Protein AF-A0A7W3T5E8-F1 (afdb_monomer_lite)

Foldseek 3Di:
DLLLLLLVLVLLLVLQVQLVPPPDLLVSLVVLQLLVQLLVLLVLLLVLLVVLLVLLVQLLPDDFPPPSNAQAVVNLVSLLVSLVSVVVNLVSCVVCLVVSCVRPVVSSVSNVLSCVLVVLLSVLSSVCSNQSWDFQPPASVVVVCVSVVDPDPVPDDSVVVSVVSSVNRVVLIQRSHGRDGPVSSVSSVCSCVVRVSVVSSVVSVVSSVSSVVSSVVSDDPVSNCVVNVVVVVVVD

Radius of gyration: 19.29 Å; chains: 1; bounding box: 48×32×55 Å

Organism: NCBI:txid1485586

Structure (mmCIF, N/CA/C/O backbone):
data_AF-A0A7W3T5E8-F1
#
_entry.id   AF-A0A7W3T5E8-F1
#
loop_
_atom_site.group_PDB
_atom_site.id
_atom_site.type_symbol
_atom_site.label_atom_id
_atom_site.label_alt_id
_atom_site.label_comp_id
_atom_site.label_asym_id
_atom_site.label_entity_id
_atom_site.label_seq_id
_atom_site.pdbx_PDB_ins_code
_atom_site.Cartn_x
_atom_site.Cartn_y
_atom_site.Cartn_z
_atom_site.occupancy
_atom_site.B_iso_or_equiv
_atom_site.auth_seq_id
_atom_site.auth_comp_id
_atom_site.auth_asym_id
_atom_site.auth_atom_id
_atom_site.pdbx_PDB_model_num
ATOM 1 N N . MET A 1 1 ? 7.749 -2.115 1.198 1.00 63.31 1 MET A N 1
ATOM 2 C CA . MET A 1 1 ? 6.280 -1.904 1.156 1.00 63.31 1 MET A CA 1
ATOM 3 C C . MET A 1 1 ? 5.478 -3.137 1.581 1.00 63.31 1 MET A C 1
ATOM 5 O O . MET A 1 1 ? 4.814 -3.075 2.603 1.00 63.31 1 MET A O 1
ATOM 9 N N . ILE A 1 2 ? 5.537 -4.254 0.846 1.00 63.28 2 ILE A N 1
ATOM 10 C CA . ILE A 1 2 ? 4.654 -5.415 1.087 1.00 63.28 2 ILE A CA 1
ATOM 11 C C . ILE A 1 2 ? 4.857 -6.050 2.477 1.00 63.28 2 ILE A C 1
ATOM 13 O O . ILE A 1 2 ? 3.889 -6.341 3.172 1.00 63.28 2 ILE A O 1
ATOM 17 N N . GLU A 1 3 ? 6.101 -6.1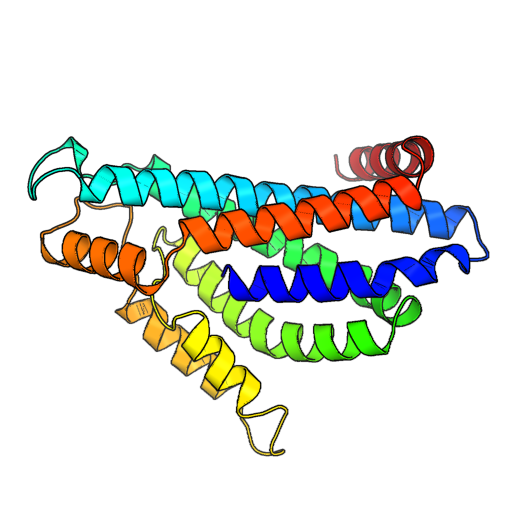84 2.936 1.00 61.94 3 GLU A N 1
ATOM 18 C CA . GLU A 1 3 ? 6.383 -6.733 4.274 1.00 61.94 3 GLU A CA 1
ATOM 19 C C . GLU A 1 3 ? 5.854 -5.853 5.416 1.00 61.94 3 GLU A C 1
ATOM 21 O O . GLU A 1 3 ? 5.438 -6.357 6.458 1.00 61.94 3 GLU A O 1
ATOM 26 N N . LEU A 1 4 ? 5.817 -4.530 5.221 1.00 63.12 4 LEU A N 1
ATOM 27 C CA . LEU A 1 4 ? 5.229 -3.619 6.202 1.00 63.12 4 LEU A CA 1
ATOM 28 C C . LEU A 1 4 ? 3.736 -3.909 6.366 1.00 63.12 4 LEU A C 1
ATOM 30 O O . LEU A 1 4 ? 3.264 -4.082 7.488 1.00 63.12 4 LEU A O 1
ATOM 34 N N . LEU A 1 5 ? 3.033 -4.027 5.240 1.00 65.25 5 LEU A N 1
ATOM 35 C CA . LEU A 1 5 ? 1.610 -4.342 5.210 1.00 65.25 5 LEU A CA 1
ATOM 36 C C . LEU A 1 5 ? 1.332 -5.701 5.842 1.00 65.25 5 LEU A C 1
ATOM 38 O O . LEU A 1 5 ? 0.435 -5.807 6.667 1.00 65.25 5 LEU A O 1
ATOM 42 N N . ARG A 1 6 ? 2.135 -6.723 5.528 1.00 66.75 6 ARG A N 1
ATOM 43 C CA . ARG A 1 6 ? 1.984 -8.069 6.097 1.00 66.75 6 ARG A CA 1
ATOM 44 C C . ARG A 1 6 ? 2.022 -8.068 7.625 1.00 66.75 6 ARG A C 1
ATOM 46 O O . ARG A 1 6 ? 1.215 -8.741 8.254 1.00 66.75 6 ARG A O 1
ATOM 53 N N . VAL A 1 7 ? 2.935 -7.302 8.215 1.00 65.56 7 VAL A N 1
ATOM 54 C CA . VAL A 1 7 ? 3.039 -7.183 9.674 1.00 65.56 7 VAL A CA 1
ATOM 55 C C . VAL A 1 7 ? 1.837 -6.455 10.271 1.00 65.56 7 VAL A C 1
ATOM 57 O O . VAL A 1 7 ? 1.305 -6.906 11.282 1.00 65.56 7 VAL A O 1
ATOM 60 N N . VAL A 1 8 ? 1.385 -5.368 9.637 1.00 65.69 8 VAL A N 1
ATOM 61 C CA . VAL A 1 8 ? 0.158 -4.667 10.052 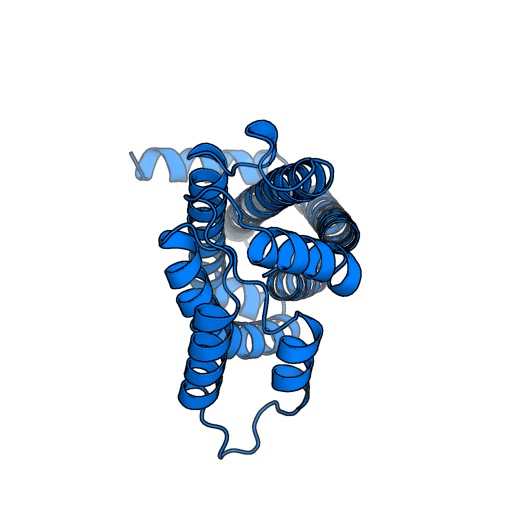1.00 65.69 8 VAL A CA 1
ATOM 62 C C . VAL A 1 8 ? -1.034 -5.625 10.010 1.00 65.69 8 VAL A C 1
ATOM 64 O O . VAL A 1 8 ? -1.778 -5.718 10.979 1.00 65.69 8 VAL A O 1
ATOM 67 N N . PHE A 1 9 ? -1.182 -6.395 8.931 1.00 67.19 9 PHE A N 1
ATOM 68 C CA . PHE A 1 9 ? -2.266 -7.363 8.797 1.00 67.19 9 PHE A CA 1
ATOM 69 C C . PHE A 1 9 ? -2.231 -8.461 9.866 1.00 67.19 9 PHE A C 1
ATOM 71 O O . PHE A 1 9 ? -3.271 -8.778 10.436 1.00 67.19 9 PHE A O 1
ATOM 78 N N . ALA A 1 10 ? -1.054 -9.020 10.157 1.00 67.56 10 ALA A N 1
ATOM 79 C CA . ALA A 1 10 ? -0.908 -10.050 11.182 1.00 67.56 10 ALA A CA 1
ATOM 80 C C . ALA A 1 10 ? -1.301 -9.527 12.574 1.00 67.56 10 ALA A C 1
ATOM 82 O O . ALA A 1 10 ? -2.068 -10.174 13.282 1.00 67.56 10 ALA A O 1
ATOM 83 N N . ALA A 1 11 ? -0.852 -8.319 12.933 1.00 67.50 11 ALA A N 1
ATOM 84 C CA . ALA A 1 11 ? -1.200 -7.701 14.212 1.00 67.50 11 ALA A CA 1
ATOM 85 C C . ALA A 1 11 ? -2.709 -7.424 14.338 1.00 67.50 11 ALA A C 1
ATOM 87 O O . ALA A 1 11 ? -3.286 -7.631 15.405 1.00 67.50 11 ALA A O 1
ATOM 88 N N . LEU A 1 12 ? -3.358 -6.987 13.251 1.00 66.38 12 LEU A N 1
ATOM 89 C CA . LEU A 1 12 ? -4.806 -6.766 13.227 1.00 66.38 12 LEU A CA 1
ATOM 90 C C . LEU A 1 12 ? -5.583 -8.072 13.400 1.00 66.38 12 LEU A C 1
ATOM 92 O O . LEU A 1 12 ? -6.514 -8.112 14.198 1.00 66.38 12 LEU A O 1
ATOM 96 N N . ALA A 1 13 ? -5.191 -9.136 12.694 1.00 67.31 13 ALA A N 1
ATOM 97 C CA . ALA A 1 13 ? -5.845 -10.438 12.796 1.00 67.31 13 ALA A CA 1
ATOM 98 C C . ALA A 1 13 ? -5.773 -11.008 14.226 1.00 67.31 13 ALA A C 1
ATOM 100 O O . ALA A 1 13 ? -6.773 -11.502 14.742 1.00 67.31 13 ALA A O 1
ATOM 101 N N . GLU A 1 14 ? -4.625 -10.870 14.896 1.00 69.50 14 GLU A N 1
ATOM 102 C CA . GLU A 1 14 ? -4.439 -11.312 16.286 1.00 69.50 14 GLU A CA 1
ATOM 103 C C . GLU A 1 14 ? -5.252 -10.490 17.304 1.00 69.50 14 GLU A C 1
ATOM 105 O O . GLU A 1 14 ? -5.644 -11.010 18.346 1.00 69.50 14 GLU A O 1
ATOM 110 N N . ALA A 1 15 ? -5.539 -9.213 17.027 1.00 66.50 15 ALA A N 1
ATOM 111 C CA . ALA A 1 15 ? -6.221 -8.325 17.974 1.00 66.50 15 ALA A CA 1
ATOM 112 C C . ALA A 1 15 ? -7.744 -8.545 18.072 1.00 66.50 15 ALA A C 1
ATOM 114 O O . ALA A 1 15 ? -8.367 -8.178 19.072 1.00 66.50 15 ALA A O 1
ATOM 115 N N . LEU A 1 16 ? -8.357 -9.127 17.042 1.00 65.94 16 LEU A N 1
ATOM 116 C CA . LEU A 1 16 ? -9.812 -9.169 16.874 1.00 65.94 16 LEU A CA 1
ATOM 117 C C . LEU A 1 16 ? -10.593 -10.172 17.749 1.00 65.94 16 LEU A C 1
ATOM 119 O O . LEU A 1 16 ? -11.709 -9.825 18.139 1.00 65.94 16 LEU A O 1
ATOM 123 N N . PRO A 1 17 ? -10.072 -11.352 18.142 1.00 65.50 17 PRO A N 1
ATOM 124 C CA . PRO A 1 17 ? -10.818 -12.292 18.991 1.00 65.50 17 PRO A CA 1
ATOM 125 C C . PRO A 1 17 ? -11.244 -11.711 20.355 1.00 65.50 17 PRO A C 1
ATOM 127 O O . PRO A 1 17 ? -12.139 -12.237 21.011 1.00 65.50 17 PRO A O 1
ATOM 130 N N . ASN A 1 18 ? -10.628 -10.607 20.793 1.00 65.38 18 ASN A N 1
ATOM 131 C CA . ASN A 1 18 ? -10.903 -9.957 22.079 1.00 65.38 18 ASN A CA 1
ATOM 132 C C . ASN A 1 18 ? -12.004 -8.876 22.022 1.00 65.38 18 ASN A C 1
ATOM 134 O O . ASN A 1 18 ? -12.409 -8.348 23.063 1.00 65.38 18 ASN A O 1
ATOM 138 N N . VAL A 1 19 ? -12.525 -8.562 20.832 1.00 63.44 19 VAL A N 1
ATOM 139 C CA . VAL A 1 19 ? -13.545 -7.523 20.592 1.00 63.44 19 VAL A CA 1
ATOM 140 C C . VAL A 1 19 ? -14.879 -7.732 21.340 1.00 63.44 19 VAL A C 1
ATOM 142 O O . VAL A 1 19 ? -15.431 -6.729 21.813 1.00 63.44 19 VAL A O 1
ATOM 145 N N . PRO A 1 20 ? -15.408 -8.962 21.544 1.00 59.22 20 PRO A N 1
ATOM 146 C CA . PRO A 1 20 ? -16.714 -9.172 22.187 1.00 59.22 20 PRO A CA 1
ATOM 147 C C . PRO A 1 20 ? -16.842 -8.618 23.618 1.00 59.22 20 PRO A C 1
ATOM 149 O O . PRO A 1 20 ? -17.946 -8.504 24.147 1.00 59.22 20 PRO A O 1
ATOM 152 N N . ARG A 1 21 ? -15.730 -8.242 24.267 1.00 62.28 21 ARG A N 1
ATOM 153 C CA . ARG A 1 21 ? -15.710 -7.697 25.636 1.00 62.28 21 ARG A CA 1
ATOM 154 C C . ARG A 1 21 ? -16.005 -6.193 25.728 1.00 62.28 21 ARG A C 1
ATOM 156 O O . ARG A 1 21 ? -16.091 -5.660 26.838 1.00 62.28 21 ARG A O 1
ATOM 163 N N . LEU A 1 22 ? -16.188 -5.488 24.609 1.00 65.25 22 LEU A N 1
ATOM 164 C CA . LEU A 1 22 ? -16.513 -4.057 24.606 1.00 65.25 22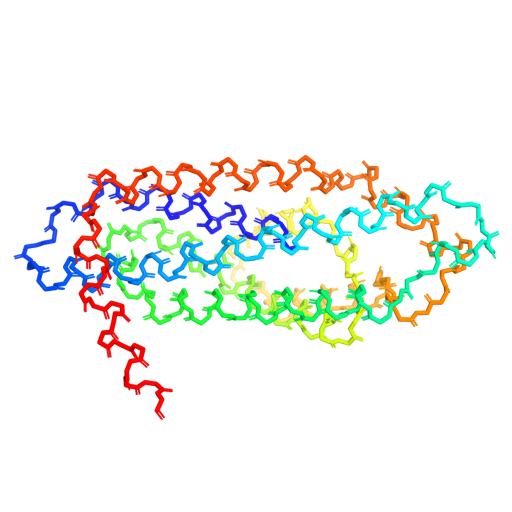 LEU A CA 1
ATOM 165 C C . LEU A 1 22 ? -17.959 -3.801 25.071 1.00 65.25 22 LEU A C 1
ATOM 167 O O . LEU A 1 22 ? -18.901 -3.777 24.287 1.00 65.25 22 LEU A O 1
ATOM 171 N N . ARG A 1 23 ? -18.127 -3.542 26.374 1.00 59.00 23 ARG A N 1
ATOM 172 C CA . ARG A 1 23 ? -19.412 -3.344 27.085 1.00 59.00 23 ARG A CA 1
ATOM 173 C C . ARG A 1 23 ? -20.288 -2.152 26.634 1.00 59.00 23 ARG A C 1
ATOM 175 O O . ARG A 1 23 ? -21.285 -1.869 27.290 1.00 59.00 23 ARG A O 1
ATOM 182 N N . ARG A 1 24 ? -19.950 -1.414 25.567 1.00 75.44 24 ARG A N 1
ATOM 183 C CA . ARG A 1 24 ? -20.770 -0.294 25.055 1.00 75.44 24 ARG A CA 1
ATOM 184 C C . ARG A 1 24 ? -21.014 -0.453 23.558 1.00 75.44 24 ARG A C 1
ATOM 186 O O . ARG A 1 24 ? -20.088 -0.292 22.772 1.00 75.44 24 ARG A O 1
ATOM 193 N N . GLU A 1 25 ? -22.269 -0.675 23.180 1.00 77.94 25 GLU A N 1
ATOM 194 C CA . GLU A 1 25 ? -22.721 -0.844 21.790 1.00 77.94 25 GLU A CA 1
ATOM 195 C C . GLU A 1 25 ? -22.277 0.305 20.869 1.00 77.94 25 GLU A C 1
ATOM 197 O O . GLU A 1 25 ? -21.825 0.061 19.757 1.00 77.94 25 GLU A O 1
ATOM 202 N N . LYS A 1 26 ? -22.289 1.554 21.360 1.00 78.88 26 LYS A N 1
ATOM 203 C CA . LYS A 1 26 ? -21.746 2.713 20.628 1.00 78.88 26 LYS A CA 1
ATOM 204 C C . LYS A 1 26 ? -20.254 2.562 20.295 1.00 78.88 26 LYS A C 1
ATOM 206 O O . LYS A 1 26 ? -19.870 2.737 19.151 1.00 78.88 26 LYS A O 1
ATOM 211 N N . ARG A 1 27 ? -19.419 2.177 21.268 1.00 80.50 27 ARG A N 1
ATOM 212 C CA . ARG A 1 27 ? -17.973 1.980 21.039 1.00 80.50 27 ARG A CA 1
ATOM 213 C C . ARG A 1 27 ? -17.694 0.804 20.111 1.00 80.50 27 ARG A C 1
ATOM 215 O O . ARG A 1 27 ? -16.719 0.829 19.373 1.00 80.50 27 ARG A O 1
ATOM 222 N N . ARG A 1 28 ? -18.532 -0.236 20.170 1.00 81.62 28 ARG A N 1
ATOM 223 C CA . ARG A 1 28 ? -18.438 -1.381 19.260 1.00 81.62 28 ARG A CA 1
ATOM 224 C C . ARG A 1 28 ? -18.725 -0.958 17.817 1.00 81.62 28 ARG A C 1
ATOM 226 O O . ARG A 1 28 ? -17.976 -1.370 16.942 1.00 81.62 28 ARG A O 1
ATOM 233 N N . ARG A 1 29 ? -19.748 -0.127 17.586 1.00 83.00 29 ARG A N 1
ATOM 234 C CA . ARG A 1 29 ? -20.065 0.436 16.261 1.00 83.00 29 ARG A CA 1
ATOM 235 C C . ARG A 1 29 ? -18.968 1.364 15.739 1.00 83.00 29 ARG A C 1
ATOM 237 O O . ARG A 1 29 ? -18.496 1.157 14.626 1.00 83.00 29 ARG A O 1
ATOM 244 N N . GLU A 1 30 ? -18.466 2.267 16.582 1.00 84.06 30 GLU A N 1
ATOM 245 C CA . GLU A 1 30 ? -17.354 3.157 16.219 1.00 84.06 30 GLU A CA 1
ATOM 246 C C . GLU A 1 30 ? -16.119 2.347 15.798 1.00 84.06 30 GLU A C 1
ATOM 248 O O . GLU A 1 30 ? -15.547 2.588 14.737 1.00 84.06 30 GLU A O 1
ATOM 253 N N . LEU A 1 31 ? -15.765 1.322 16.582 1.00 83.81 31 LEU A N 1
ATOM 254 C CA . LEU A 1 31 ? -14.674 0.409 16.255 1.00 83.81 31 LEU A CA 1
ATOM 255 C C . LEU A 1 31 ? -14.936 -0.371 14.958 1.00 83.81 31 LEU A C 1
ATOM 257 O O . LEU A 1 31 ? -14.019 -0.538 14.155 1.00 83.81 31 LEU A O 1
ATOM 261 N N . ALA A 1 32 ? -16.161 -0.859 14.746 1.00 85.38 32 ALA A N 1
ATOM 262 C CA . ALA A 1 32 ? -16.534 -1.563 13.522 1.00 85.38 32 ALA A CA 1
ATOM 263 C C . ALA A 1 32 ? -16.301 -0.675 12.291 1.00 85.38 32 ALA A C 1
ATOM 265 O O . ALA A 1 32 ? -15.691 -1.110 11.312 1.00 85.38 32 ALA A O 1
ATOM 266 N N . ALA A 1 33 ? -16.739 0.585 12.363 1.00 88.25 33 ALA A N 1
ATOM 267 C CA . ALA A 1 33 ? -16.541 1.575 11.314 1.00 88.25 33 ALA A CA 1
ATOM 268 C C . ALA A 1 33 ? -15.050 1.863 11.067 1.00 88.25 33 ALA A C 1
ATOM 270 O O . ALA A 1 33 ? -14.611 1.859 9.915 1.00 88.25 33 ALA A O 1
ATOM 271 N N . ASP A 1 34 ? -14.263 2.052 12.127 1.00 87.00 34 ASP A N 1
ATOM 272 C CA . ASP A 1 34 ? -12.820 2.324 12.052 1.00 87.00 34 ASP A CA 1
ATOM 273 C C . ASP A 1 34 ? -12.057 1.175 11.383 1.00 87.00 34 ASP A C 1
ATOM 275 O O . ASP A 1 34 ? -11.307 1.370 10.418 1.00 87.00 34 ASP A O 1
ATOM 279 N N . LEU A 1 35 ? -12.302 -0.053 11.846 1.00 85.31 35 LEU A N 1
ATOM 280 C CA . LEU A 1 35 ? -11.691 -1.255 11.288 1.00 85.31 35 LEU A CA 1
ATOM 281 C C . LEU A 1 35 ? -12.116 -1.488 9.838 1.00 85.31 35 LEU A C 1
ATOM 283 O O . LEU A 1 35 ? -11.294 -1.896 9.015 1.00 85.31 35 LEU A O 1
ATOM 287 N N . PHE A 1 36 ? -13.370 -1.189 9.497 1.00 89.38 36 PHE A N 1
ATOM 288 C CA . PHE A 1 36 ? -13.846 -1.276 8.123 1.00 89.38 36 PHE A CA 1
ATOM 289 C C . PHE A 1 36 ? -13.168 -0.244 7.211 1.00 89.38 36 PHE A C 1
ATOM 291 O O . PHE A 1 36 ? -12.756 -0.578 6.097 1.00 89.38 36 PHE A O 1
ATOM 298 N N . LEU A 1 37 ? -12.995 1.003 7.663 1.00 90.31 37 LEU A N 1
ATOM 299 C CA . LEU A 1 37 ? -12.259 2.025 6.911 1.00 90.31 37 LEU A CA 1
ATOM 300 C C . LEU A 1 37 ? -10.802 1.610 6.679 1.00 90.31 37 LEU A C 1
ATOM 302 O O . LEU A 1 37 ? -10.286 1.791 5.570 1.00 90.31 37 LEU A O 1
ATOM 306 N N . LEU A 1 38 ? -10.169 1.014 7.691 1.00 87.00 38 LEU A N 1
ATOM 307 C CA . LEU A 1 38 ? -8.821 0.466 7.593 1.00 87.00 38 LEU A CA 1
ATOM 308 C C . LEU A 1 38 ? -8.752 -0.703 6.602 1.00 87.00 38 LEU A C 1
ATOM 310 O O . LEU A 1 38 ? -7.904 -0.683 5.709 1.00 87.00 38 LEU A O 1
ATOM 314 N N . TYR A 1 39 ? -9.675 -1.668 6.689 1.00 89.12 39 TYR A N 1
ATOM 315 C CA . TYR A 1 39 ? -9.813 -2.771 5.728 1.00 89.12 39 TYR A CA 1
ATOM 316 C C . TYR A 1 39 ? -9.917 -2.250 4.294 1.00 89.12 39 TYR A C 1
ATOM 318 O O . TYR A 1 39 ? -9.178 -2.670 3.404 1.00 89.12 39 TYR A O 1
ATOM 326 N N . VAL A 1 40 ? -10.806 -1.283 4.076 1.00 92.25 40 VAL A N 1
ATOM 327 C CA . VAL A 1 40 ? -11.031 -0.684 2.768 1.00 92.25 40 VAL A CA 1
ATOM 328 C C . VAL A 1 40 ? -9.757 0.002 2.258 1.00 92.25 40 VAL A C 1
ATOM 330 O O . VAL A 1 40 ? -9.394 -0.191 1.099 1.00 92.25 40 VAL A O 1
ATOM 333 N N . ALA A 1 41 ? -9.059 0.781 3.088 1.00 89.62 41 ALA A N 1
ATOM 334 C CA . ALA A 1 41 ? -7.807 1.435 2.699 1.00 89.62 41 ALA A CA 1
ATOM 335 C C . ALA A 1 41 ? -6.715 0.410 2.338 1.00 89.62 41 ALA A C 1
ATOM 337 O O . ALA A 1 41 ? -6.105 0.513 1.273 1.00 89.62 41 ALA A O 1
ATOM 338 N N . LEU A 1 42 ? -6.539 -0.624 3.164 1.00 87.12 42 LEU A N 1
ATOM 339 C CA . LEU A 1 42 ? -5.604 -1.724 2.922 1.00 87.12 42 LEU A CA 1
ATOM 340 C C . LEU A 1 42 ? -5.927 -2.481 1.624 1.00 87.12 42 LEU A C 1
ATOM 342 O O . LEU A 1 42 ? -5.025 -2.755 0.833 1.00 87.12 42 LEU A O 1
ATOM 346 N N . ASN A 1 43 ? -7.208 -2.740 1.343 1.00 92.44 43 ASN A N 1
ATOM 347 C CA . ASN A 1 43 ? -7.639 -3.358 0.090 1.00 92.44 43 ASN A CA 1
ATOM 348 C C . ASN A 1 43 ? -7.246 -2.520 -1.136 1.00 92.44 43 ASN A C 1
ATOM 350 O O . ASN A 1 43 ? -6.749 -3.065 -2.119 1.00 92.44 43 ASN A O 1
ATOM 354 N N . ARG A 1 44 ? -7.399 -1.186 -1.080 1.00 93.62 44 ARG A N 1
ATOM 355 C CA . ARG A 1 44 ? -6.945 -0.308 -2.178 1.00 93.62 44 ARG A CA 1
ATOM 356 C C . ARG A 1 44 ? -5.431 -0.390 -2.387 1.00 93.62 44 ARG A C 1
ATOM 358 O O . ARG A 1 44 ? -4.995 -0.393 -3.534 1.00 93.62 44 ARG A O 1
ATOM 365 N N . VAL A 1 45 ? -4.638 -0.467 -1.315 1.00 89.88 45 VAL A N 1
ATOM 366 C CA . VAL A 1 45 ? -3.174 -0.619 -1.421 1.00 89.88 45 VAL A CA 1
ATOM 367 C C . VAL A 1 45 ? -2.806 -1.917 -2.146 1.00 89.88 45 VAL A C 1
ATOM 369 O O . VAL A 1 45 ? -1.922 -1.897 -3.004 1.00 89.88 45 VAL A O 1
ATOM 372 N N . VAL A 1 46 ? -3.492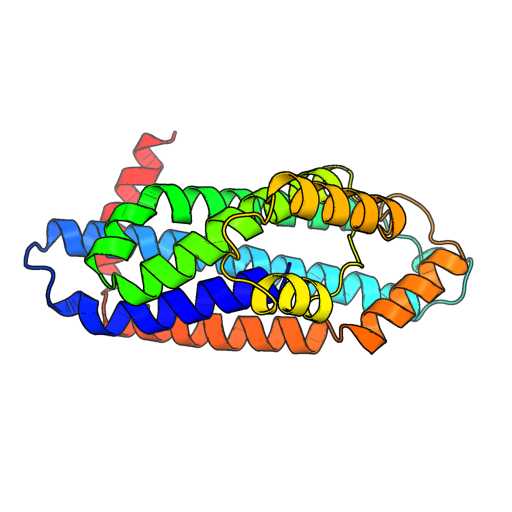 -3.021 -1.828 1.00 90.50 46 VAL A N 1
ATOM 373 C CA . VAL A 1 46 ? -3.269 -4.334 -2.453 1.00 90.50 46 VAL A CA 1
ATOM 374 C C . VAL A 1 46 ? -3.647 -4.319 -3.935 1.00 90.50 46 VAL A C 1
ATOM 376 O O . VAL A 1 46 ? -2.837 -4.741 -4.751 1.00 90.50 46 VAL A O 1
ATOM 379 N N . LEU A 1 47 ? -4.811 -3.769 -4.298 1.00 94.12 47 LEU A N 1
ATOM 380 C CA . LEU A 1 47 ? -5.233 -3.657 -5.703 1.00 94.12 47 LEU A CA 1
ATOM 381 C C . LEU A 1 47 ? -4.242 -2.832 -6.538 1.00 94.12 47 LEU A C 1
ATOM 383 O O . LEU A 1 47 ? -3.831 -3.256 -7.612 1.00 94.12 47 LEU A O 1
ATOM 387 N N . LEU A 1 48 ? -3.787 -1.687 -6.018 1.00 92.12 48 LEU A N 1
ATOM 388 C CA . LEU A 1 48 ? -2.771 -0.877 -6.699 1.00 92.12 48 LEU A CA 1
ATOM 389 C C . LEU A 1 48 ? -1.433 -1.618 -6.819 1.00 92.12 48 LEU A C 1
ATOM 391 O O . LEU A 1 48 ? -0.735 -1.452 -7.816 1.00 92.12 48 LEU A O 1
ATOM 395 N N . ALA A 1 49 ? -1.074 -2.444 -5.830 1.00 90.44 49 ALA A N 1
ATOM 396 C CA . ALA A 1 49 ? 0.121 -3.277 -5.915 1.00 90.44 49 ALA A CA 1
ATOM 397 C C . ALA A 1 49 ? 0.015 -4.300 -7.053 1.00 90.44 49 ALA A C 1
ATOM 399 O O . ALA A 1 49 ? 0.999 -4.500 -7.757 1.00 90.44 49 ALA A O 1
ATOM 400 N N . GLU A 1 50 ? -1.154 -4.912 -7.260 1.00 94.44 50 GLU A N 1
ATOM 401 C CA . GLU A 1 50 ? -1.387 -5.828 -8.387 1.00 94.44 50 GLU A CA 1
ATOM 402 C C . GLU A 1 50 ? -1.210 -5.126 -9.726 1.00 94.44 50 GLU A C 1
ATOM 404 O O . GLU A 1 50 ? -0.440 -5.604 -10.552 1.00 94.44 50 GLU A O 1
ATOM 409 N N . GLU A 1 51 ? -1.838 -3.962 -9.904 1.00 94.75 51 GLU A N 1
ATOM 410 C CA . GLU A 1 51 ? -1.723 -3.190 -11.145 1.00 94.75 51 GLU A CA 1
ATOM 411 C C . GLU A 1 51 ? -0.270 -2.793 -11.451 1.00 94.75 51 GLU A C 1
ATOM 413 O O . GLU A 1 51 ? 0.164 -2.836 -12.602 1.00 94.75 51 GLU A O 1
ATOM 418 N N . ILE A 1 52 ? 0.499 -2.413 -10.424 1.00 91.38 52 ILE A N 1
ATOM 419 C CA . ILE A 1 52 ? 1.921 -2.083 -10.575 1.00 91.38 52 ILE A CA 1
ATOM 420 C C . ILE A 1 52 ? 2.716 -3.328 -10.981 1.00 91.38 52 ILE A C 1
ATOM 422 O O . ILE A 1 52 ? 3.540 -3.252 -11.888 1.00 91.38 52 ILE A O 1
ATOM 426 N N . VAL A 1 53 ? 2.475 -4.478 -10.346 1.00 93.88 53 VAL A N 1
ATOM 427 C CA . VAL A 1 53 ? 3.165 -5.731 -10.695 1.00 93.88 53 VAL A CA 1
ATOM 428 C C . VAL A 1 53 ? 2.801 -6.187 -12.111 1.00 93.88 53 VAL A C 1
ATOM 430 O O . VAL A 1 53 ? 3.699 -6.566 -12.859 1.00 93.88 53 VAL A O 1
ATOM 433 N N . ASP A 1 54 ? 1.531 -6.084 -12.514 1.00 94.69 54 ASP A N 1
ATOM 434 C CA . ASP A 1 54 ? 1.079 -6.366 -13.884 1.00 94.69 54 ASP A CA 1
ATOM 435 C C . ASP A 1 54 ? 1.832 -5.507 -14.910 1.00 94.69 54 ASP A C 1
ATOM 437 O O . ASP A 1 54 ? 2.303 -6.016 -15.930 1.00 94.69 54 ASP A O 1
ATOM 441 N N . ASP A 1 55 ? 1.985 -4.208 -14.635 1.00 92.12 55 ASP A N 1
ATOM 442 C CA . ASP A 1 55 ? 2.738 -3.300 -15.498 1.00 92.12 55 ASP A CA 1
ATOM 443 C C . ASP A 1 55 ? 4.215 -3.696 -15.601 1.00 92.12 55 ASP A C 1
ATOM 445 O O . ASP A 1 55 ? 4.756 -3.737 -16.708 1.00 92.12 55 ASP A O 1
ATOM 449 N N . LEU A 1 56 ? 4.871 -3.990 -14.474 1.00 91.50 56 LEU A N 1
ATOM 450 C CA . LEU A 1 56 ? 6.281 -4.388 -14.452 1.00 91.50 56 LEU A CA 1
ATOM 451 C C . LEU A 1 56 ? 6.501 -5.684 -15.242 1.00 91.50 56 LEU A C 1
ATOM 453 O O . LEU A 1 56 ? 7.347 -5.731 -16.137 1.00 91.50 56 LEU A O 1
ATOM 457 N N . GLU A 1 57 ? 5.702 -6.716 -14.962 1.00 93.88 57 GLU A N 1
ATOM 458 C CA . GLU A 1 57 ? 5.784 -8.011 -15.641 1.00 93.88 57 GLU A CA 1
ATOM 459 C C . GLU A 1 57 ? 5.526 -7.881 -17.143 1.00 93.88 57 GLU A C 1
ATOM 461 O O . GLU A 1 57 ? 6.222 -8.493 -17.953 1.00 93.88 57 GLU A O 1
ATOM 466 N N . ALA A 1 58 ? 4.545 -7.068 -17.541 1.00 91.81 58 ALA A N 1
ATOM 467 C CA . ALA A 1 58 ? 4.259 -6.838 -18.948 1.00 91.81 58 ALA A CA 1
ATOM 468 C C . ALA A 1 58 ? 5.419 -6.135 -19.667 1.00 91.81 58 ALA A C 1
ATOM 470 O O . ALA A 1 58 ? 5.647 -6.402 -20.843 1.00 91.81 58 ALA A O 1
ATOM 471 N N . ARG A 1 59 ? 6.151 -5.241 -18.992 1.00 88.06 59 ARG A N 1
ATOM 472 C CA . ARG A 1 59 ? 7.186 -4.398 -19.618 1.00 88.06 59 ARG A CA 1
ATOM 473 C C . ARG A 1 59 ? 8.484 -5.166 -19.817 1.00 88.06 59 ARG A C 1
ATOM 475 O O . ARG A 1 59 ? 9.114 -5.018 -20.859 1.00 88.06 59 ARG A O 1
ATOM 482 N N . VAL A 1 60 ? 8.827 -6.064 -18.893 1.00 91.12 60 VAL A N 1
ATOM 483 C CA . VAL A 1 60 ? 10.008 -6.934 -19.024 1.00 91.12 60 VAL A CA 1
ATOM 484 C C . VAL A 1 60 ? 9.881 -7.921 -20.194 1.00 91.12 60 VAL A C 1
ATOM 486 O O . VAL A 1 60 ? 10.901 -8.332 -20.750 1.00 91.12 60 VAL A O 1
ATOM 489 N N . ARG A 1 61 ? 8.658 -8.254 -20.636 1.00 91.38 61 ARG A N 1
ATOM 490 C CA . ARG A 1 61 ? 8.417 -9.151 -21.786 1.00 91.38 61 ARG A CA 1
ATOM 491 C C . ARG A 1 61 ? 8.831 -8.560 -23.136 1.00 91.38 61 ARG A C 1
ATOM 493 O O . ARG A 1 61 ? 9.096 -9.325 -24.058 1.00 91.38 61 ARG A O 1
ATOM 500 N N . TYR A 1 62 ? 8.884 -7.237 -23.269 1.00 88.62 62 TYR A N 1
ATOM 501 C CA . TYR A 1 62 ? 9.261 -6.580 -24.522 1.00 88.62 62 TYR A CA 1
ATOM 502 C C . TYR A 1 62 ? 10.784 -6.377 -24.612 1.00 88.62 62 TYR A C 1
ATOM 504 O O . TYR A 1 62 ? 11.426 -6.144 -23.585 1.00 88.62 62 TYR A O 1
ATOM 512 N N . PRO A 1 63 ? 11.392 -6.466 -25.811 1.00 84.94 63 PRO A N 1
ATOM 513 C CA . PRO A 1 63 ? 12.822 -6.217 -25.989 1.00 84.94 63 PRO A CA 1
ATOM 514 C C . PRO A 1 63 ? 13.187 -4.743 -25.712 1.00 84.94 63 PRO A C 1
ATOM 516 O O . PRO A 1 63 ? 12.317 -3.868 -25.780 1.00 84.94 63 PRO A O 1
ATOM 519 N N . PRO A 1 64 ? 14.467 -4.430 -25.416 1.00 80.88 64 PRO A N 1
ATOM 520 C CA . PRO A 1 64 ? 14.890 -3.057 -25.160 1.00 80.88 64 PRO A CA 1
ATOM 521 C C . PRO A 1 64 ? 14.666 -2.205 -26.414 1.00 80.88 64 PRO A C 1
ATOM 523 O O . PRO A 1 64 ? 14.949 -2.642 -27.528 1.00 80.88 64 PRO A O 1
ATOM 526 N N . GLY A 1 65 ? 14.142 -0.993 -26.235 1.00 80.75 65 GLY A N 1
ATOM 527 C CA . GLY A 1 65 ? 13.813 -0.086 -27.339 1.00 80.75 65 GLY A CA 1
ATOM 528 C C . GLY A 1 65 ? 12.407 -0.255 -27.930 1.00 80.75 65 GLY A C 1
ATOM 529 O O . GLY A 1 65 ? 11.968 0.638 -28.656 1.00 80.75 65 GLY A O 1
ATOM 530 N N . ASP A 1 66 ? 11.662 -1.313 -27.583 1.00 86.31 66 ASP A N 1
ATOM 531 C CA . ASP A 1 66 ? 10.250 -1.434 -27.966 1.00 86.31 66 ASP A CA 1
ATOM 532 C C . ASP A 1 66 ? 9.424 -0.315 -27.289 1.00 86.31 66 ASP A C 1
ATOM 534 O O . ASP A 1 66 ? 9.461 -0.177 -26.061 1.00 86.31 66 ASP A O 1
ATOM 538 N N . PRO A 1 67 ? 8.646 0.494 -28.037 1.00 84.19 67 PRO A N 1
ATOM 539 C CA . PRO A 1 67 ? 7.777 1.517 -27.456 1.00 84.19 67 PRO A CA 1
ATOM 540 C C . PRO A 1 67 ? 6.811 0.988 -26.386 1.00 84.19 67 PRO A C 1
ATOM 542 O O . PRO A 1 67 ? 6.438 1.737 -25.485 1.00 84.19 67 PRO A O 1
ATOM 545 N N . ARG A 1 68 ? 6.424 -0.293 -26.450 1.00 85.44 68 ARG A N 1
ATOM 546 C CA . ARG A 1 68 ? 5.540 -0.963 -25.480 1.00 85.44 68 ARG A CA 1
ATOM 547 C C . ARG A 1 68 ? 6.232 -1.296 -24.159 1.00 85.44 68 ARG A C 1
ATOM 549 O O . ARG A 1 68 ? 5.547 -1.505 -23.159 1.00 85.44 68 ARG A O 1
ATOM 556 N N . ALA A 1 69 ? 7.566 -1.310 -24.132 1.00 84.06 69 ALA A N 1
ATOM 557 C CA . ALA A 1 69 ? 8.342 -1.437 -22.900 1.00 84.06 69 ALA A CA 1
ATOM 558 C C . ALA A 1 69 ? 8.310 -0.147 -22.060 1.00 84.06 69 ALA A C 1
ATOM 560 O O . ALA A 1 69 ? 8.680 -0.171 -20.890 1.00 84.06 69 ALA A O 1
ATOM 561 N N . ARG A 1 70 ? 7.874 0.990 -22.627 1.00 81.62 70 ARG A N 1
ATOM 562 C CA . ARG A 1 70 ? 7.898 2.290 -21.944 1.00 81.62 70 ARG A CA 1
ATOM 563 C C . ARG A 1 70 ? 6.875 2.368 -20.818 1.00 81.62 70 ARG A C 1
ATOM 565 O O . ARG A 1 70 ? 5.698 2.053 -21.004 1.00 81.62 70 ARG A O 1
ATOM 572 N N . PHE A 1 71 ? 7.306 2.871 -19.662 1.00 80.94 71 PHE A N 1
ATOM 573 C CA . PHE A 1 71 ? 6.370 3.286 -18.627 1.00 80.94 71 PHE A CA 1
ATOM 574 C C . PHE A 1 71 ? 5.717 4.599 -19.046 1.00 80.94 71 PHE A C 1
ATOM 576 O O . PHE A 1 71 ? 6.384 5.588 -19.341 1.00 80.94 71 PHE A O 1
ATOM 583 N N . GLY A 1 72 ? 4.389 4.584 -19.126 1.00 80.88 72 GLY A N 1
ATOM 584 C CA . GLY A 1 72 ? 3.608 5.787 -19.372 1.00 80.88 72 GLY A CA 1
ATOM 585 C C . GLY A 1 72 ? 3.308 6.545 -18.073 1.00 80.88 72 GLY A C 1
ATOM 586 O O . GLY A 1 72 ? 3.450 5.988 -16.981 1.00 80.88 72 GLY A O 1
ATOM 587 N N . PRO A 1 73 ? 2.761 7.771 -18.174 1.00 85.19 73 PRO A N 1
ATOM 588 C CA . PRO A 1 73 ? 2.318 8.558 -17.018 1.00 85.19 73 PRO A CA 1
ATOM 589 C C . PRO A 1 73 ? 1.376 7.800 -16.070 1.00 85.19 73 PRO A C 1
ATOM 591 O O . PRO A 1 73 ? 1.366 8.054 -14.867 1.00 85.19 73 PRO A O 1
ATOM 594 N N . ALA A 1 74 ? 0.615 6.835 -16.598 1.00 87.62 74 ALA A N 1
ATOM 595 C CA . ALA A 1 74 ? -0.269 5.972 -15.823 1.00 87.62 74 ALA A CA 1
ATOM 596 C C . ALA A 1 74 ? 0.472 5.137 -14.760 1.00 87.62 74 ALA A C 1
ATOM 598 O O . ALA A 1 74 ? -0.011 5.038 -13.635 1.00 87.62 74 ALA A O 1
ATOM 599 N N . ALA A 1 75 ? 1.653 4.589 -15.072 1.00 86.06 75 ALA A N 1
ATOM 600 C CA . ALA A 1 75 ? 2.429 3.783 -14.125 1.00 86.06 75 ALA A CA 1
ATOM 601 C C . ALA A 1 75 ? 2.936 4.639 -12.952 1.00 86.06 75 ALA A C 1
ATOM 603 O O . ALA A 1 75 ? 2.725 4.302 -11.786 1.00 86.06 75 ALA A O 1
ATOM 604 N N . SER A 1 76 ? 3.502 5.812 -13.257 1.00 86.00 76 SER A N 1
ATOM 605 C CA . SER A 1 76 ? 3.874 6.805 -12.238 1.00 86.00 76 SER A CA 1
ATOM 606 C C . SER A 1 76 ? 2.673 7.239 -11.388 1.00 86.00 76 SER A C 1
ATOM 608 O O . SER A 1 76 ? 2.772 7.332 -10.166 1.00 86.00 76 SER A O 1
ATOM 610 N N . HIS A 1 77 ? 1.516 7.478 -12.013 1.00 88.75 77 HIS A N 1
ATOM 611 C CA . HIS A 1 77 ? 0.296 7.854 -11.301 1.00 88.75 77 HIS A CA 1
ATOM 612 C C . HIS A 1 77 ? -0.178 6.757 -10.334 1.00 88.75 77 HIS A C 1
ATOM 614 O O . HIS A 1 77 ? -0.551 7.073 -9.205 1.00 88.75 77 HIS A O 1
ATOM 620 N N . ARG A 1 78 ? -0.107 5.475 -10.718 1.00 89.81 78 ARG A N 1
ATOM 621 C CA . ARG A 1 78 ? -0.438 4.345 -9.829 1.00 89.81 78 ARG A CA 1
ATOM 622 C C . ARG A 1 78 ? 0.459 4.292 -8.598 1.00 89.81 78 ARG A C 1
ATOM 624 O O . ARG A 1 78 ? -0.058 4.151 -7.493 1.00 89.81 78 ARG A O 1
ATOM 631 N N . VAL A 1 79 ? 1.770 4.470 -8.768 1.00 87.25 79 VAL A N 1
ATOM 632 C CA . VAL A 1 79 ? 2.718 4.523 -7.641 1.00 87.25 79 VAL A CA 1
ATOM 633 C C . VAL A 1 79 ? 2.394 5.688 -6.702 1.00 87.25 79 VAL A C 1
ATOM 635 O O . VAL A 1 79 ? 2.313 5.49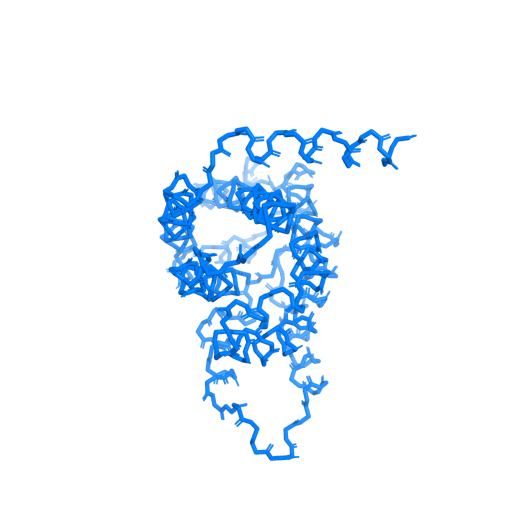2 -5.490 1.00 87.25 79 VAL A O 1
ATOM 638 N N . ARG A 1 80 ? 2.095 6.881 -7.235 1.00 88.25 80 ARG A N 1
ATOM 639 C CA . ARG A 1 80 ? 1.665 8.028 -6.411 1.00 88.25 80 ARG A CA 1
ATOM 640 C C . ARG A 1 80 ? 0.368 7.744 -5.654 1.00 88.25 80 ARG A C 1
ATOM 642 O O . ARG A 1 80 ? 0.301 7.978 -4.451 1.00 88.25 80 ARG A O 1
ATOM 649 N N . ARG A 1 81 ? -0.636 7.166 -6.321 1.00 90.81 81 ARG A N 1
ATOM 650 C CA . ARG A 1 81 ? -1.892 6.763 -5.669 1.00 90.81 81 ARG A CA 1
ATOM 651 C C . ARG A 1 81 ? -1.664 5.716 -4.587 1.00 90.81 81 ARG A C 1
ATOM 653 O O . ARG A 1 81 ? -2.303 5.773 -3.541 1.00 90.81 81 ARG A O 1
ATOM 660 N N . GLN A 1 82 ? -0.754 4.770 -4.803 1.00 88.00 82 GLN A N 1
ATOM 661 C CA . GLN A 1 82 ? -0.410 3.780 -3.788 1.00 88.00 82 GLN A CA 1
ATOM 662 C C . GLN A 1 82 ? 0.221 4.450 -2.565 1.00 88.00 82 GLN A C 1
ATOM 664 O O . GLN A 1 82 ? -0.144 4.114 -1.439 1.00 88.00 82 GLN A O 1
ATOM 669 N N . ALA A 1 83 ? 1.085 5.446 -2.777 1.00 85.56 83 ALA A N 1
ATOM 670 C CA . ALA A 1 83 ? 1.636 6.260 -1.702 1.00 85.56 83 ALA A CA 1
ATOM 671 C C . ALA A 1 83 ? 0.530 6.996 -0.920 1.00 85.56 83 ALA A C 1
ATOM 673 O O . ALA A 1 83 ? 0.498 6.952 0.306 1.00 85.56 83 ALA A O 1
ATOM 674 N N . GLU A 1 84 ? -0.438 7.612 -1.598 1.00 88.75 84 GLU A N 1
ATOM 675 C CA . GLU A 1 84 ? -1.586 8.252 -0.935 1.00 88.75 84 GLU A CA 1
ATOM 676 C C . GLU A 1 84 ? -2.399 7.263 -0.086 1.00 88.75 84 GLU A C 1
ATOM 678 O O . GLU A 1 84 ? -2.775 7.574 1.045 1.00 88.75 84 GLU A O 1
ATOM 683 N N . GLN A 1 85 ? -2.650 6.050 -0.595 1.00 87.75 85 GLN A N 1
ATOM 684 C CA . GLN A 1 85 ? -3.376 5.028 0.166 1.00 87.75 85 GLN A CA 1
ATOM 685 C C . GLN A 1 85 ? -2.578 4.529 1.374 1.00 87.75 85 GLN A C 1
ATOM 687 O O . GLN A 1 85 ? -3.151 4.341 2.444 1.00 87.75 85 GLN A O 1
ATOM 692 N N . LEU A 1 86 ? -1.263 4.360 1.240 1.00 84.88 86 LEU A N 1
ATOM 693 C CA . LEU A 1 86 ? -0.387 4.014 2.359 1.00 84.88 86 LEU A CA 1
ATOM 694 C C . LEU A 1 86 ? -0.356 5.112 3.426 1.00 84.88 86 LEU A C 1
ATOM 696 O O . LEU A 1 86 ? -0.453 4.806 4.613 1.00 84.88 86 LEU A O 1
ATOM 700 N N . ALA A 1 87 ? -0.284 6.381 3.016 1.00 85.62 87 ALA A N 1
ATOM 701 C CA . ALA A 1 87 ? -0.366 7.516 3.930 1.00 85.62 87 ALA A CA 1
ATOM 702 C C . ALA A 1 87 ? -1.701 7.516 4.691 1.00 85.62 87 ALA A C 1
ATOM 704 O O . ALA A 1 87 ? -1.720 7.703 5.905 1.00 85.62 87 ALA A O 1
ATOM 705 N N . ARG A 1 88 ? -2.807 7.212 3.999 1.00 89.31 88 ARG A N 1
ATOM 706 C CA . ARG A 1 88 ? -4.126 7.058 4.623 1.00 89.31 88 ARG A CA 1
ATOM 707 C C . ARG A 1 88 ? -4.173 5.906 5.628 1.00 89.31 88 ARG A C 1
ATOM 709 O O . ARG A 1 88 ? -4.725 6.083 6.708 1.00 89.31 88 ARG A O 1
ATOM 716 N N . VAL A 1 89 ? -3.608 4.742 5.297 1.00 87.88 89 VAL A N 1
ATOM 717 C CA . VAL A 1 89 ? -3.499 3.605 6.233 1.00 87.88 89 VAL A CA 1
ATOM 718 C C . VAL A 1 89 ? -2.722 4.022 7.482 1.00 87.88 89 VAL A C 1
ATOM 720 O O . VAL A 1 89 ? -3.165 3.746 8.592 1.00 87.88 89 VAL A O 1
ATOM 723 N N . ARG A 1 90 ? -1.609 4.744 7.308 1.00 85.38 90 ARG A N 1
ATOM 724 C CA . ARG A 1 90 ? -0.815 5.326 8.400 1.00 85.38 90 ARG A CA 1
ATOM 725 C C . ARG A 1 90 ? -1.657 6.232 9.295 1.00 85.38 90 ARG A C 1
ATOM 727 O O . ARG A 1 90 ? -1.647 6.039 10.506 1.00 85.38 90 ARG A O 1
ATOM 734 N N . THR A 1 91 ? -2.403 7.171 8.717 1.00 88.81 91 THR A N 1
ATOM 735 C CA . THR A 1 91 ? -3.285 8.070 9.477 1.00 88.81 91 THR A CA 1
ATOM 736 C C . THR A 1 91 ? -4.319 7.291 10.287 1.00 88.81 91 THR A C 1
ATOM 738 O O . THR A 1 91 ? -4.399 7.492 11.492 1.00 88.81 91 THR A O 1
ATOM 741 N N . LEU A 1 92 ? -5.019 6.332 9.672 1.00 88.50 92 LEU A N 1
ATOM 742 C CA . LEU A 1 92 ? -6.017 5.506 10.365 1.00 88.50 92 LEU A CA 1
ATOM 743 C C . LEU A 1 92 ? -5.399 4.686 11.510 1.00 88.50 92 LEU A C 1
ATOM 745 O O . LEU A 1 92 ? -5.971 4.590 12.591 1.00 88.50 92 LEU A O 1
ATOM 749 N N . LEU A 1 93 ? -4.210 4.111 11.310 1.00 84.62 93 LEU A N 1
ATOM 750 C CA . LEU A 1 93 ? -3.518 3.366 12.367 1.00 84.62 93 LEU A CA 1
ATOM 751 C C . LEU A 1 93 ? -3.117 4.261 13.549 1.00 84.62 93 LEU A C 1
ATOM 753 O O . LEU A 1 93 ? -3.206 3.822 14.694 1.00 84.62 93 LEU A O 1
ATOM 757 N N . LEU A 1 94 ? -2.692 5.502 13.285 1.00 84.81 94 LEU A N 1
ATOM 758 C CA . LEU A 1 94 ? -2.347 6.473 14.328 1.00 84.81 94 LEU A CA 1
ATOM 759 C C . LEU A 1 94 ? -3.585 6.966 15.080 1.00 84.81 94 LEU A C 1
ATOM 761 O O . LEU A 1 94 ? -3.590 6.950 16.311 1.00 84.81 94 LEU A O 1
ATOM 765 N N . GLU A 1 95 ? -4.634 7.355 14.355 1.00 87.62 95 GLU A N 1
ATOM 766 C CA . GLU A 1 95 ? -5.902 7.835 14.922 1.00 87.62 95 GLU A CA 1
ATOM 767 C C . GLU A 1 95 ? -6.538 6.791 15.846 1.00 87.62 95 GLU A C 1
ATOM 769 O O . GLU A 1 95 ? -7.045 7.129 16.916 1.00 87.62 95 GLU A O 1
ATOM 774 N N . HIS A 1 96 ? -6.444 5.511 15.482 1.00 84.38 96 HIS A N 1
ATOM 775 C CA . HIS A 1 96 ? -7.045 4.412 16.241 1.00 84.38 96 HIS A CA 1
ATOM 776 C C . HIS A 1 96 ? -6.050 3.661 17.139 1.00 84.38 96 HIS A C 1
ATOM 778 O O . HIS A 1 96 ? -6.393 2.628 17.716 1.00 84.38 96 HIS A O 1
ATOM 784 N N . SER A 1 97 ? -4.833 4.183 17.311 1.00 83.56 97 SER A N 1
ATOM 785 C CA . SER A 1 97 ? -3.764 3.558 18.106 1.00 83.56 97 SER A CA 1
ATOM 786 C C . SER A 1 97 ? -4.206 3.220 19.536 1.00 83.56 97 SER A C 1
ATOM 788 O O . SER A 1 97 ? -4.081 2.076 19.973 1.00 83.56 97 SER A O 1
ATOM 790 N N . ALA A 1 98 ? -4.836 4.168 20.234 1.00 78.69 98 ALA A N 1
ATOM 791 C CA . ALA A 1 98 ? -5.367 3.960 21.581 1.00 78.69 98 ALA A CA 1
ATOM 792 C C . ALA A 1 98 ? -6.410 2.830 21.641 1.00 78.69 98 ALA A C 1
ATOM 794 O O . ALA A 1 98 ? -6.472 2.078 22.613 1.00 78.69 98 ALA A O 1
ATOM 795 N N . VAL A 1 99 ? -7.221 2.677 20.591 1.00 75.94 99 VAL A N 1
ATOM 796 C CA . VAL A 1 99 ? -8.237 1.624 20.519 1.00 75.94 99 VAL A CA 1
ATOM 797 C C . VAL A 1 99 ? -7.576 0.259 20.335 1.00 75.94 99 VAL A C 1
ATOM 799 O O . VAL A 1 99 ? -7.919 -0.685 21.047 1.00 75.94 99 VAL A O 1
ATOM 802 N N . PHE A 1 100 ? -6.569 0.163 19.464 1.00 74.19 100 PHE A N 1
ATOM 803 C CA . PHE A 1 100 ? -5.769 -1.054 19.313 1.00 74.19 100 PHE A CA 1
ATOM 804 C C . PHE A 1 100 ? -5.050 -1.446 20.608 1.00 74.19 100 PHE A C 1
ATOM 806 O O . PHE A 1 100 ? -5.031 -2.626 20.962 1.00 74.19 100 PHE A O 1
ATOM 813 N N . GLN A 1 101 ? -4.524 -0.469 21.352 1.00 78.50 101 GLN A N 1
ATOM 814 C CA . GLN A 1 101 ? -3.892 -0.703 22.650 1.00 78.50 101 GLN A CA 1
ATOM 815 C C . GLN A 1 101 ? -4.859 -1.315 23.667 1.00 78.50 101 GLN A C 1
ATOM 817 O O . GLN A 1 101 ? -4.483 -2.228 24.402 1.00 78.50 101 GLN A O 1
ATOM 822 N N . ILE A 1 102 ? -6.106 -0.837 23.696 1.00 72.19 102 ILE A N 1
ATOM 823 C CA . ILE A 1 102 ? -7.148 -1.352 24.593 1.00 72.19 102 ILE A CA 1
ATOM 824 C C . ILE A 1 102 ? -7.580 -2.767 24.190 1.00 72.19 102 ILE A C 1
ATOM 826 O O . ILE A 1 102 ? -7.817 -3.601 25.061 1.00 72.19 102 ILE A O 1
ATOM 830 N N . LEU A 1 103 ? -7.696 -3.039 22.889 1.00 67.75 103 LEU A N 1
ATOM 831 C CA . LEU A 1 103 ? -8.146 -4.336 22.378 1.00 67.75 103 LEU A CA 1
ATOM 832 C C . LEU A 1 103 ? -7.118 -5.443 22.607 1.00 67.75 103 LEU A C 1
ATOM 834 O O . LEU A 1 103 ? -7.482 -6.549 23.008 1.00 67.75 103 LEU A O 1
ATOM 838 N N . HIS A 1 104 ? -5.843 -5.155 22.340 1.00 69.12 104 HIS A N 1
ATOM 839 C CA . HIS A 1 104 ? -4.777 -6.137 22.472 1.00 69.12 104 HIS A CA 1
ATOM 840 C C . HIS A 1 104 ? -3.420 -5.452 22.682 1.00 69.12 104 HIS A C 1
ATOM 842 O O . HIS A 1 104 ? -2.631 -5.306 21.750 1.00 69.12 104 HIS A O 1
ATOM 848 N N . ALA A 1 105 ? -3.110 -5.086 23.929 1.00 71.62 105 ALA A N 1
ATOM 849 C CA . ALA A 1 105 ? -1.891 -4.355 24.291 1.00 71.62 105 ALA A CA 1
ATOM 850 C C . ALA A 1 105 ? -0.592 -4.989 23.751 1.00 71.62 105 ALA A C 1
ATOM 852 O O . ALA A 1 105 ? 0.297 -4.275 23.308 1.00 71.62 105 ALA A O 1
ATOM 853 N N . GLU A 1 106 ? -0.480 -6.319 23.727 1.00 66.56 106 GLU A N 1
ATOM 854 C CA . GLU A 1 106 ? 0.712 -7.006 23.203 1.00 66.56 106 GLU A CA 1
ATOM 855 C C . GLU A 1 106 ? 0.849 -6.930 21.670 1.00 66.56 106 GLU A C 1
ATOM 857 O O . GLU A 1 106 ? 1.937 -6.660 21.158 1.00 66.56 106 GLU A O 1
ATOM 862 N N . ALA A 1 107 ? -0.241 -7.130 20.919 1.00 64.19 107 ALA A N 1
ATOM 863 C CA . ALA A 1 107 ? -0.259 -6.925 19.471 1.00 64.19 107 ALA A CA 1
ATOM 864 C C . ALA A 1 107 ? -0.006 -5.450 19.141 1.00 64.19 107 ALA A C 1
ATOM 866 O O . ALA A 1 107 ? 0.768 -5.150 18.238 1.00 64.19 107 ALA A O 1
ATOM 867 N N . TYR A 1 108 ? -0.571 -4.535 19.933 1.00 67.94 108 TYR A N 1
ATOM 868 C CA . TYR A 1 108 ? -0.314 -3.106 19.834 1.00 67.94 108 TYR A CA 1
ATOM 869 C C . TYR A 1 108 ? 1.144 -2.747 20.114 1.00 67.94 108 TYR A C 1
ATOM 871 O O . TYR A 1 108 ? 1.722 -2.023 19.324 1.00 67.94 108 TYR A O 1
ATOM 879 N N . ASN A 1 109 ? 1.776 -3.255 21.173 1.00 64.44 109 ASN A N 1
ATOM 880 C CA . ASN A 1 109 ? 3.174 -2.943 21.489 1.00 64.44 109 ASN A CA 1
ATOM 881 C C . ASN A 1 109 ? 4.120 -3.442 20.390 1.00 64.44 109 ASN A C 1
ATOM 883 O O . ASN A 1 109 ? 5.015 -2.708 19.967 1.00 64.44 109 ASN A O 1
ATOM 887 N N . ARG A 1 110 ? 3.871 -4.648 19.857 1.00 65.12 110 ARG A N 1
ATOM 888 C CA . ARG A 1 110 ? 4.564 -5.145 18.658 1.00 65.12 110 ARG A CA 1
ATOM 889 C C . ARG A 1 110 ? 4.309 -4.223 17.468 1.00 65.12 110 ARG A C 1
ATOM 891 O O . ARG A 1 110 ? 5.251 -3.814 16.795 1.00 65.12 110 ARG A O 1
ATOM 898 N N . MET A 1 111 ? 3.053 -3.844 17.242 1.00 65.75 111 MET A N 1
ATOM 899 C CA . MET A 1 111 ? 2.657 -2.948 16.164 1.00 65.75 111 MET A CA 1
ATOM 900 C C . MET A 1 111 ? 3.267 -1.553 16.320 1.00 65.75 111 MET A C 1
ATOM 902 O O . MET A 1 111 ? 3.708 -1.033 15.320 1.00 65.75 111 MET A O 1
ATOM 906 N N . VAL A 1 112 ? 3.368 -0.957 17.509 1.00 66.50 112 VAL A N 1
ATOM 907 C CA . VAL A 1 112 ? 3.918 0.389 17.750 1.00 66.50 112 VAL A CA 1
ATOM 908 C C . VAL A 1 112 ? 5.415 0.430 17.545 1.00 66.50 112 VAL A C 1
ATOM 910 O O . VAL A 1 112 ? 5.892 1.353 16.899 1.00 66.50 112 VAL A O 1
ATOM 913 N N . LEU A 1 113 ? 6.155 -0.558 18.047 1.00 61.03 113 LEU A N 1
ATOM 914 C CA . LEU A 1 113 ? 7.594 -0.650 17.793 1.00 61.03 113 LEU A CA 1
ATOM 915 C C . LEU A 1 113 ? 7.858 -0.810 16.296 1.00 61.03 113 LEU A C 1
ATOM 917 O O . LEU A 1 113 ? 8.707 -0.131 15.721 1.00 61.03 113 LEU A O 1
ATOM 921 N N . LEU A 1 114 ? 7.049 -1.643 15.641 1.00 60.75 114 LEU A N 1
ATOM 922 C CA . LEU A 1 114 ? 7.092 -1.799 14.197 1.00 60.75 114 LEU A CA 1
ATOM 923 C C . LEU A 1 114 ? 6.669 -0.501 13.498 1.00 60.75 114 LEU A C 1
ATOM 925 O O . LEU A 1 114 ? 7.351 -0.081 12.578 1.00 60.75 114 LEU A O 1
ATOM 929 N N . LEU A 1 115 ? 5.607 0.172 13.928 1.00 63.44 115 LEU A N 1
ATOM 930 C CA . LEU A 1 115 ? 5.124 1.413 13.339 1.00 63.44 115 LEU A CA 1
ATOM 931 C C . LEU A 1 115 ? 6.149 2.530 13.532 1.00 63.44 115 LEU A C 1
ATOM 933 O O . LEU A 1 115 ? 6.471 3.157 12.550 1.00 63.44 115 LEU A O 1
ATOM 937 N N . GLY A 1 116 ? 6.749 2.751 14.698 1.00 63.47 116 GLY A N 1
ATOM 938 C CA . GLY A 1 116 ? 7.738 3.820 14.902 1.00 63.47 116 GLY A CA 1
ATOM 939 C C . GLY A 1 116 ? 8.879 3.776 13.878 1.00 63.47 116 GLY A C 1
ATOM 940 O O . GLY A 1 116 ? 9.040 4.701 13.085 1.00 63.47 116 GLY A O 1
ATOM 941 N N . VAL A 1 117 ? 9.590 2.646 13.803 1.00 62.34 117 VAL A N 1
ATOM 942 C CA . VAL A 1 117 ? 10.704 2.455 12.853 1.00 62.34 117 VAL A CA 1
ATOM 943 C C . VAL A 1 117 ? 10.213 2.435 11.407 1.00 62.34 117 VAL A C 1
ATOM 945 O O . VAL A 1 117 ? 10.824 3.005 10.500 1.00 62.34 117 VAL A O 1
ATOM 948 N N . LYS A 1 118 ? 9.074 1.785 11.161 1.00 65.44 118 LYS A N 1
ATOM 949 C CA . LYS A 1 118 ? 8.555 1.621 9.805 1.00 65.44 118 LYS A CA 1
ATOM 950 C C . LYS A 1 118 ? 7.819 2.847 9.299 1.00 65.44 118 LYS A C 1
ATOM 952 O O . LYS A 1 118 ? 7.586 2.897 8.103 1.00 65.44 118 LYS A O 1
ATOM 957 N N . MET A 1 119 ? 7.456 3.806 10.144 1.00 69.69 119 MET A N 1
ATOM 958 C CA . MET A 1 119 ? 6.759 5.028 9.746 1.00 69.69 119 MET A CA 1
ATOM 959 C C . MET A 1 119 ? 7.747 6.061 9.233 1.00 69.69 119 MET A C 1
ATOM 961 O O . MET A 1 119 ? 7.457 6.639 8.198 1.00 69.69 119 MET A O 1
ATOM 965 N N . SER A 1 120 ? 8.941 6.182 9.823 1.00 70.38 120 SER A N 1
ATOM 966 C CA . SER A 1 120 ? 10.040 6.948 9.214 1.00 70.38 120 SER A CA 1
ATOM 967 C C . SER A 1 120 ? 10.463 6.327 7.880 1.00 70.38 120 SER A C 1
ATOM 969 O O . SER A 1 120 ? 10.534 7.009 6.859 1.00 70.38 120 SER A O 1
ATOM 971 N N . ALA A 1 121 ? 10.628 5.000 7.841 1.00 71.94 121 ALA A N 1
ATOM 972 C CA . ALA A 1 121 ? 10.899 4.285 6.594 1.00 71.94 121 ALA A CA 1
ATOM 973 C C . ALA A 1 121 ? 9.744 4.429 5.579 1.00 71.94 121 ALA A C 1
ATOM 975 O O . ALA A 1 121 ? 9.974 4.556 4.379 1.00 71.94 121 ALA A O 1
ATOM 976 N N . LEU A 1 122 ? 8.491 4.434 6.038 1.00 73.69 122 LEU A N 1
ATOM 977 C CA . LEU A 1 122 ? 7.324 4.668 5.196 1.00 73.69 122 LEU A CA 1
ATOM 978 C C . LEU A 1 122 ? 7.301 6.107 4.687 1.00 73.69 122 LEU A C 1
ATOM 980 O O . LEU A 1 122 ? 7.013 6.294 3.520 1.00 73.69 122 LEU A O 1
ATOM 984 N N . ASP A 1 123 ? 7.630 7.108 5.495 1.00 78.81 123 ASP A N 1
ATOM 985 C CA . ASP A 1 123 ? 7.637 8.516 5.091 1.00 78.81 123 ASP A CA 1
ATOM 986 C C . ASP A 1 123 ? 8.681 8.762 3.989 1.00 78.81 123 ASP A C 1
ATOM 988 O O . ASP A 1 123 ? 8.379 9.393 2.973 1.00 78.81 123 ASP A O 1
ATOM 992 N N . VAL A 1 124 ? 9.860 8.148 4.110 1.00 78.81 124 VAL A N 1
ATOM 993 C CA . VAL A 1 124 ? 10.879 8.124 3.052 1.00 78.81 124 VAL A CA 1
ATOM 994 C C . VAL A 1 124 ? 10.376 7.392 1.799 1.00 78.81 124 VAL A C 1
ATOM 996 O O . VAL A 1 124 ? 10.491 7.903 0.682 1.00 78.81 124 VAL A O 1
ATOM 999 N N . LEU A 1 125 ? 9.775 6.210 1.961 1.00 79.06 125 LEU A N 1
ATOM 1000 C CA . LEU A 1 125 ? 9.197 5.444 0.854 1.00 79.06 125 LEU A CA 1
ATOM 1001 C C . LEU A 1 125 ? 8.124 6.260 0.116 1.00 79.06 125 LEU A C 1
ATOM 1003 O O . LEU A 1 125 ? 8.111 6.320 -1.110 1.00 79.06 125 LEU A O 1
ATOM 1007 N N . LEU A 1 126 ? 7.239 6.914 0.869 1.00 81.06 126 LEU A N 1
ATOM 1008 C CA . LEU A 1 126 ? 6.177 7.781 0.375 1.00 81.06 126 LEU A CA 1
ATOM 1009 C C . LEU A 1 126 ? 6.756 8.974 -0.381 1.00 81.06 126 LEU A C 1
ATOM 1011 O O . LEU A 1 126 ? 6.240 9.318 -1.443 1.00 81.06 126 LEU A O 1
ATOM 1015 N N . PHE A 1 127 ? 7.821 9.590 0.135 1.00 83.75 127 PHE A N 1
ATOM 1016 C CA . PHE A 1 127 ? 8.523 10.677 -0.540 1.00 83.75 127 PHE A CA 1
ATOM 1017 C C . PHE A 1 127 ? 9.039 10.239 -1.919 1.00 83.75 127 PHE A C 1
ATOM 1019 O O . PHE A 1 127 ? 8.762 10.905 -2.915 1.00 83.75 127 PHE A O 1
ATOM 1026 N N . ILE A 1 128 ? 9.689 9.076 -2.003 1.00 82.75 128 ILE A N 1
ATOM 1027 C CA . ILE A 1 128 ? 10.222 8.529 -3.261 1.00 82.75 128 ILE A CA 1
ATOM 1028 C C . ILE A 1 128 ? 9.094 8.115 -4.215 1.00 82.75 128 ILE A C 1
ATOM 1030 O O . ILE A 1 128 ? 9.125 8.424 -5.402 1.00 82.75 128 ILE A O 1
ATOM 1034 N N . MET A 1 129 ? 8.033 7.486 -3.716 1.00 81.81 129 MET A N 1
ATOM 1035 C CA . MET A 1 129 ? 6.892 7.103 -4.553 1.00 81.81 129 MET A CA 1
ATOM 1036 C C . MET A 1 129 ? 6.122 8.322 -5.086 1.00 81.81 129 MET A C 1
ATOM 1038 O O . MET A 1 129 ? 5.609 8.293 -6.207 1.00 81.81 129 MET A O 1
ATOM 1042 N N . ARG A 1 130 ? 6.073 9.431 -4.335 1.00 84.62 130 ARG A N 1
ATOM 1043 C CA . ARG A 1 130 ? 5.457 10.691 -4.789 1.00 84.62 130 ARG A CA 1
ATOM 1044 C C . ARG A 1 130 ? 6.165 11.285 -6.004 1.00 84.62 130 ARG A C 1
ATOM 1046 O O . ARG A 1 130 ? 5.500 11.899 -6.840 1.00 84.62 130 ARG A O 1
ATOM 1053 N N . THR A 1 131 ? 7.467 11.049 -6.170 1.00 83.81 131 THR A N 1
ATOM 1054 C CA . THR A 1 131 ? 8.187 11.483 -7.378 1.00 83.81 131 THR A CA 1
ATOM 1055 C C . THR A 1 131 ? 7.883 10.603 -8.599 1.00 83.81 131 THR A C 1
ATOM 1057 O O . THR A 1 131 ? 8.163 11.006 -9.724 1.00 83.81 131 THR A O 1
ATOM 1060 N N . GLY A 1 132 ? 7.179 9.475 -8.427 1.00 80.06 132 GLY A N 1
ATOM 1061 C CA . GLY A 1 132 ? 6.896 8.501 -9.492 1.00 80.06 132 GLY A CA 1
ATOM 1062 C C . GLY A 1 132 ? 7.970 7.418 -9.623 1.00 80.06 132 GLY A C 1
ATOM 1063 O O . GLY A 1 132 ? 8.007 6.703 -10.625 1.00 80.06 132 GLY A O 1
ATOM 1064 N N . THR A 1 133 ? 8.838 7.297 -8.620 1.00 86.56 133 THR A N 1
ATOM 1065 C CA . THR A 1 133 ? 9.897 6.292 -8.569 1.00 86.56 133 THR A CA 1
ATOM 1066 C C . THR A 1 133 ? 9.427 5.070 -7.787 1.00 86.56 133 THR A C 1
ATOM 1068 O O . THR A 1 133 ? 8.861 5.195 -6.701 1.00 86.56 133 THR A O 1
ATOM 1071 N N . LEU A 1 134 ? 9.666 3.876 -8.330 1.00 84.94 134 LEU A N 1
ATOM 1072 C CA . LEU A 1 134 ? 9.428 2.610 -7.650 1.00 84.94 134 LEU A CA 1
ATOM 1073 C C . LEU A 1 134 ? 10.695 2.185 -6.887 1.00 84.94 134 LEU A C 1
ATOM 1075 O O . LEU A 1 134 ? 11.690 1.838 -7.521 1.00 84.94 134 LEU A O 1
ATOM 1079 N N . PRO A 1 135 ? 10.683 2.185 -5.550 1.00 84.81 135 PRO A N 1
ATOM 1080 C CA . PRO A 1 135 ? 11.811 1.709 -4.753 1.00 84.81 135 PRO A CA 1
ATOM 1081 C C . PRO A 1 135 ? 11.961 0.182 -4.851 1.00 84.81 135 PRO A C 1
ATOM 1083 O O . PRO A 1 135 ? 10.997 -0.538 -4.570 1.00 84.81 135 PRO A O 1
ATOM 1086 N N . THR A 1 136 ? 13.155 -0.320 -5.191 1.00 79.88 136 THR A N 1
ATOM 1087 C CA . THR A 1 136 ? 13.432 -1.772 -5.246 1.00 79.88 136 THR A CA 1
ATOM 1088 C C . THR A 1 136 ? 14.261 -2.290 -4.074 1.00 79.88 136 THR A C 1
ATOM 1090 O O . THR A 1 136 ? 14.017 -3.416 -3.640 1.00 79.88 136 THR A O 1
ATOM 1093 N N . GLU A 1 137 ? 15.154 -1.475 -3.502 1.00 81.06 137 GLU A N 1
ATOM 1094 C CA . GLU A 1 137 ? 16.013 -1.850 -2.366 1.00 81.06 137 GLU A CA 1
ATOM 1095 C C . GLU A 1 137 ? 16.050 -0.778 -1.270 1.00 81.06 137 GLU A C 1
ATOM 1097 O O . GLU A 1 137 ? 16.143 0.399 -1.609 1.00 81.06 137 GLU A O 1
ATOM 1102 N N . PRO A 1 138 ? 16.084 -1.133 0.026 1.00 70.69 138 PRO A N 1
ATOM 1103 C CA . PRO A 1 138 ? 16.318 -2.477 0.553 1.00 70.69 138 PRO A CA 1
ATOM 1104 C C . PRO A 1 138 ? 15.142 -3.431 0.344 1.00 70.69 138 PRO A C 1
ATOM 1106 O O . PRO A 1 138 ? 13.966 -3.052 0.433 1.00 70.69 138 PRO A O 1
ATOM 1109 N N . SER A 1 139 ? 15.474 -4.692 0.067 1.00 69.69 139 SER A N 1
ATOM 1110 C CA . SER A 1 139 ? 14.501 -5.773 -0.080 1.00 69.69 139 SER A CA 1
ATOM 1111 C C . SER A 1 139 ? 13.741 -6.002 1.231 1.00 69.69 139 SER A C 1
ATOM 1113 O O . SER A 1 139 ? 14.203 -5.669 2.323 1.00 69.69 139 SER A O 1
ATOM 1115 N N . GLY A 1 140 ? 12.568 -6.638 1.165 1.00 64.69 140 GLY A N 1
ATOM 1116 C CA . GLY A 1 140 ? 11.802 -6.979 2.370 1.00 64.69 140 GLY A CA 1
ATOM 1117 C C . GLY A 1 140 ? 12.605 -7.792 3.398 1.00 64.69 140 GLY A C 1
ATOM 1118 O O . GLY A 1 140 ? 12.428 -7.595 4.596 1.00 64.69 140 GLY A O 1
ATOM 1119 N N . GLY A 1 141 ? 13.522 -8.649 2.934 1.00 66.44 141 GLY A N 1
ATOM 1120 C CA . GLY A 1 141 ? 14.419 -9.429 3.787 1.00 66.44 141 GLY A CA 1
ATOM 1121 C C . GLY A 1 141 ? 15.528 -8.599 4.433 1.00 66.44 141 GLY A C 1
ATOM 1122 O O . GLY A 1 141 ? 15.923 -8.896 5.552 1.00 66.44 141 GLY A O 1
ATOM 1123 N N . GLU A 1 142 ? 16.015 -7.547 3.776 1.00 69.31 142 GLU A N 1
ATOM 1124 C CA . GLU A 1 142 ? 16.967 -6.597 4.371 1.00 69.31 142 GLU A CA 1
ATOM 1125 C C . GLU A 1 142 ? 16.295 -5.689 5.379 1.00 69.31 142 GLU A C 1
ATOM 1127 O O . GLU A 1 142 ? 16.800 -5.549 6.485 1.00 69.31 142 GLU A O 1
ATOM 1132 N N . VAL A 1 143 ? 15.121 -5.148 5.042 1.00 67.12 143 VAL A N 1
ATOM 1133 C CA . VAL A 1 143 ? 14.311 -4.389 5.999 1.00 67.12 143 VAL A CA 1
ATOM 1134 C C . VAL A 1 143 ? 14.020 -5.259 7.213 1.00 67.12 143 VAL A C 1
ATOM 1136 O O . VAL A 1 143 ? 14.216 -4.826 8.339 1.00 67.12 143 VAL A O 1
ATOM 1139 N N . ARG A 1 144 ? 13.622 -6.515 7.001 1.00 66.62 144 ARG A N 1
ATOM 1140 C CA . ARG A 1 144 ? 13.388 -7.457 8.090 1.00 66.62 144 ARG A CA 1
ATOM 1141 C C . ARG A 1 144 ? 14.657 -7.782 8.870 1.00 66.62 144 ARG A C 1
ATOM 1143 O O . ARG A 1 144 ? 14.581 -7.786 10.080 1.00 66.62 144 ARG A O 1
ATOM 1150 N N . ARG A 1 145 ? 15.813 -7.992 8.235 1.00 69.56 145 ARG A N 1
ATOM 1151 C CA . ARG A 1 145 ? 17.085 -8.189 8.954 1.00 69.56 145 ARG A CA 1
ATOM 1152 C C . ARG A 1 145 ? 17.465 -6.967 9.783 1.00 69.56 145 ARG A C 1
ATOM 1154 O O . ARG A 1 145 ? 17.874 -7.140 10.917 1.00 69.56 145 ARG A O 1
ATOM 1161 N N . ILE A 1 146 ? 17.294 -5.759 9.249 1.00 66.69 146 ILE A N 1
ATOM 1162 C CA . ILE A 1 146 ? 17.529 -4.503 9.976 1.00 66.69 146 ILE A CA 1
ATOM 1163 C C . ILE A 1 146 ? 16.589 -4.399 11.186 1.00 66.69 146 ILE A C 1
ATOM 1165 O O . ILE A 1 146 ? 17.018 -3.974 12.250 1.00 66.69 146 ILE A O 1
ATOM 1169 N N . LEU A 1 147 ? 15.329 -4.817 11.036 1.00 62.75 147 LEU A N 1
ATOM 1170 C CA . LEU A 1 147 ? 14.330 -4.790 12.109 1.00 62.75 147 LEU A CA 1
ATOM 1171 C C . LEU A 1 147 ? 14.522 -5.911 13.147 1.00 62.75 147 LEU A C 1
ATOM 1173 O O . LEU A 1 147 ? 14.407 -5.666 14.343 1.00 62.75 147 LEU A O 1
ATOM 1177 N N . ASP A 1 148 ? 14.808 -7.131 12.696 1.00 64.06 148 ASP A N 1
ATOM 1178 C CA . ASP A 1 148 ? 14.980 -8.334 13.520 1.00 64.06 148 ASP A CA 1
ATOM 1179 C C . ASP A 1 148 ? 16.341 -8.314 14.244 1.00 64.06 148 ASP A C 1
ATOM 1181 O O . ASP A 1 148 ? 16.466 -8.892 15.320 1.00 64.06 148 ASP A O 1
ATOM 1185 N N . ALA A 1 149 ? 17.349 -7.617 13.699 1.00 65.12 149 ALA A N 1
ATOM 1186 C CA . ALA A 1 149 ? 18.644 -7.403 14.347 1.00 65.12 149 ALA A CA 1
ATOM 1187 C C . ALA A 1 149 ? 18.581 -6.446 15.547 1.00 65.12 149 ALA A C 1
ATOM 1189 O O . ALA A 1 149 ? 19.584 -6.314 16.245 1.00 65.12 149 ALA A O 1
ATOM 1190 N N . GLY A 1 150 ? 17.440 -5.802 15.826 1.00 51.06 150 GLY A N 1
ATOM 1191 C CA . GLY A 1 150 ? 17.323 -5.062 17.074 1.00 51.06 150 GLY A CA 1
ATOM 1192 C C . GLY A 1 150 ? 16.080 -4.203 17.239 1.00 51.06 150 GLY A C 1
ATOM 1193 O O . GLY A 1 150 ? 16.085 -3.012 16.947 1.00 51.06 150 GLY A O 1
ATOM 1194 N N . LEU A 1 151 ? 15.086 -4.781 17.911 1.00 49.31 151 LEU A N 1
ATOM 1195 C CA . LEU A 1 151 ? 14.538 -4.131 19.105 1.00 49.31 151 LEU A CA 1
ATOM 1196 C C . LEU A 1 151 ? 15.715 -3.742 20.031 1.00 49.31 151 LEU A C 1
ATOM 1198 O O . LEU A 1 151 ? 16.660 -4.519 20.149 1.00 49.31 151 LEU A O 1
ATOM 1202 N N . PRO A 1 152 ? 15.710 -2.538 20.617 1.00 47.03 152 PRO A N 1
ATOM 1203 C CA . PRO A 1 152 ? 16.903 -1.710 20.746 1.00 47.03 152 PRO A CA 1
ATOM 1204 C C . PRO A 1 152 ? 17.944 -2.297 21.702 1.00 47.03 152 PRO A C 1
ATOM 1206 O O . PRO A 1 152 ? 17.680 -2.477 22.891 1.00 47.03 152 PRO A O 1
ATOM 1209 N N . ASP A 1 153 ? 19.171 -2.442 21.206 1.00 55.50 153 ASP A N 1
ATOM 1210 C CA . ASP A 1 153 ? 20.299 -1.950 21.991 1.00 55.50 153 ASP A CA 1
ATOM 1211 C C . ASP A 1 153 ? 20.017 -0.449 22.224 1.00 55.50 153 ASP A C 1
ATOM 1213 O O . ASP A 1 153 ? 19.723 0.248 21.245 1.00 55.50 153 ASP A O 1
ATOM 1217 N N . PRO A 1 154 ? 19.990 0.074 23.464 1.00 56.31 154 PRO A N 1
ATOM 1218 C CA . PRO A 1 154 ? 19.621 1.465 23.763 1.00 56.31 154 PRO A CA 1
ATOM 1219 C C . PRO A 1 154 ? 20.429 2.560 23.030 1.00 56.31 154 PRO A C 1
ATOM 1221 O O . PRO A 1 154 ? 20.149 3.738 23.232 1.00 56.31 154 PRO A O 1
ATOM 1224 N N . GLY A 1 155 ? 21.399 2.201 22.183 1.00 61.69 155 GLY A N 1
ATOM 1225 C CA . GLY A 1 155 ? 22.155 3.105 21.314 1.00 61.69 155 GLY A CA 1
ATOM 1226 C C . GLY A 1 155 ? 21.781 3.099 19.823 1.00 61.69 155 GLY A C 1
ATOM 1227 O O . GLY A 1 155 ? 22.462 3.779 19.062 1.00 61.69 155 GLY A O 1
ATOM 1228 N N . VAL A 1 156 ? 20.766 2.352 19.364 1.00 64.88 156 VAL A N 1
ATOM 1229 C CA . VAL A 1 156 ? 20.381 2.374 17.935 1.00 64.88 156 VAL A CA 1
ATOM 1230 C C . VAL A 1 156 ? 19.655 3.676 17.594 1.00 64.88 156 VAL A C 1
ATOM 1232 O O . VAL A 1 156 ? 18.530 3.908 18.039 1.00 64.88 156 VAL A O 1
ATOM 1235 N N . ASP A 1 157 ? 20.288 4.499 16.760 1.00 76.00 157 ASP A N 1
ATOM 1236 C CA . ASP A 1 157 ? 19.699 5.715 16.206 1.00 76.00 157 ASP A CA 1
ATOM 1237 C C . ASP A 1 157 ? 18.755 5.372 15.037 1.00 76.00 157 ASP A C 1
ATOM 1239 O O . ASP A 1 157 ? 19.168 4.960 13.947 1.00 76.00 157 ASP A O 1
ATOM 1243 N N . PHE A 1 158 ? 17.449 5.513 15.266 1.00 70.38 158 PHE A N 1
ATOM 1244 C CA . PHE A 1 158 ? 16.437 5.253 14.241 1.00 70.38 158 PHE A CA 1
ATOM 1245 C C . PHE A 1 158 ? 16.494 6.242 13.076 1.00 70.38 158 PHE A C 1
ATOM 1247 O O . PHE A 1 158 ? 16.106 5.871 11.962 1.00 70.38 158 PHE A O 1
ATOM 1254 N N . ASP A 1 159 ? 16.999 7.455 13.300 1.00 74.75 159 ASP A N 1
ATOM 1255 C CA . ASP A 1 159 ? 17.167 8.443 12.241 1.00 74.75 159 ASP A CA 1
ATOM 1256 C C . ASP A 1 159 ? 18.304 8.020 11.305 1.00 74.75 159 ASP A C 1
ATOM 1258 O O . ASP A 1 159 ? 18.161 8.110 10.084 1.00 74.75 159 ASP A O 1
ATOM 1262 N N . GLU A 1 160 ? 19.378 7.433 11.842 1.00 79.50 160 GLU A N 1
ATOM 1263 C CA . GLU A 1 160 ? 20.462 6.851 11.040 1.00 79.50 160 GLU A CA 1
ATOM 1264 C C . GLU A 1 160 ? 19.959 5.685 10.172 1.00 79.50 160 GLU A C 1
ATOM 1266 O O . GLU A 1 160 ? 20.248 5.610 8.971 1.00 79.50 160 GLU A O 1
ATOM 1271 N N . VAL A 1 161 ? 19.149 4.786 10.746 1.00 75.12 161 VAL A N 1
ATOM 1272 C CA . VAL A 1 161 ? 18.551 3.672 9.994 1.00 75.12 161 VAL A CA 1
ATOM 1273 C C . VAL A 1 161 ? 17.644 4.193 8.880 1.00 75.12 161 VAL A C 1
ATOM 1275 O O . VAL A 1 161 ? 17.763 3.737 7.738 1.00 75.12 161 VAL A O 1
ATOM 1278 N N . ALA A 1 162 ? 16.766 5.152 9.182 1.00 74.88 162 ALA A N 1
ATOM 1279 C CA . ALA A 1 162 ? 15.872 5.756 8.199 1.00 74.88 162 ALA A CA 1
ATOM 1280 C C . ALA A 1 162 ? 16.655 6.464 7.082 1.00 74.88 162 ALA A C 1
ATOM 1282 O O . ALA A 1 162 ? 16.342 6.276 5.905 1.00 74.88 162 ALA A O 1
ATOM 1283 N N . HIS A 1 163 ? 17.717 7.194 7.429 1.00 80.94 163 HIS A N 1
ATOM 1284 C CA . HIS A 1 163 ? 18.589 7.870 6.473 1.00 80.94 163 HIS A CA 1
ATOM 1285 C C . HIS A 1 163 ? 19.316 6.882 5.550 1.00 80.94 163 HIS A C 1
ATOM 1287 O O . HIS A 1 163 ? 19.346 7.059 4.331 1.00 80.94 163 HIS A O 1
ATOM 1293 N N . ARG A 1 164 ? 19.843 5.779 6.093 1.00 81.50 164 ARG A N 1
ATOM 1294 C CA . ARG A 1 164 ? 20.470 4.725 5.283 1.00 81.50 164 ARG A CA 1
ATOM 1295 C C . ARG A 1 164 ? 19.475 4.081 4.315 1.00 81.50 164 ARG A C 1
ATOM 1297 O O . ARG A 1 164 ? 19.821 3.818 3.164 1.00 81.50 164 ARG A O 1
ATOM 1304 N N . MET A 1 165 ? 18.240 3.841 4.763 1.00 79.62 165 MET A N 1
ATOM 1305 C CA . MET A 1 165 ? 17.170 3.325 3.901 1.00 79.62 165 MET A CA 1
ATOM 1306 C C . MET A 1 165 ? 16.787 4.329 2.809 1.00 79.62 165 MET A C 1
ATOM 1308 O O . MET A 1 165 ? 16.580 3.931 1.665 1.00 79.62 165 MET A O 1
ATOM 1312 N N . GLU A 1 166 ? 16.739 5.622 3.133 1.00 82.50 166 GLU A N 1
ATOM 1313 C CA . GLU A 1 166 ? 16.523 6.690 2.158 1.00 82.50 166 GLU A CA 1
ATOM 1314 C C . GLU A 1 166 ? 17.585 6.695 1.071 1.00 82.50 166 GLU A C 1
ATOM 1316 O O . GLU A 1 166 ? 17.244 6.708 -0.114 1.00 82.50 166 GLU A O 1
ATOM 1321 N N . LEU A 1 167 ? 18.859 6.665 1.460 1.00 84.12 167 LEU A N 1
ATOM 1322 C CA . LEU A 1 167 ? 19.955 6.612 0.505 1.00 84.12 167 LEU A CA 1
ATOM 1323 C C . LEU A 1 167 ? 19.812 5.380 -0.390 1.00 84.12 167 LEU A C 1
ATOM 1325 O O . LEU A 1 167 ? 19.802 5.530 -1.609 1.00 84.12 167 LEU A O 1
ATOM 1329 N N . ALA A 1 168 ? 19.608 4.193 0.178 1.00 84.19 168 ALA A N 1
ATOM 1330 C CA . ALA A 1 168 ? 19.439 2.969 -0.601 1.00 84.19 168 ALA A CA 1
ATOM 1331 C C . ALA A 1 168 ? 18.273 3.062 -1.604 1.00 84.19 168 ALA A C 1
ATOM 1333 O O . ALA A 1 168 ? 18.466 2.783 -2.787 1.00 84.19 168 ALA A O 1
ATOM 1334 N N . TRP A 1 169 ? 17.097 3.546 -1.192 1.00 83.44 169 TRP A N 1
ATOM 1335 C CA . TRP A 1 169 ? 15.953 3.685 -2.101 1.00 83.44 169 TRP A CA 1
ATOM 1336 C C . TRP A 1 169 ? 16.143 4.761 -3.171 1.00 83.44 169 TRP A C 1
ATOM 1338 O O . TRP A 1 169 ? 15.631 4.613 -4.281 1.00 83.44 169 TRP A O 1
ATOM 1348 N N . ARG A 1 170 ? 16.858 5.851 -2.868 1.00 82.81 170 ARG A N 1
ATOM 1349 C CA . ARG A 1 170 ? 17.182 6.880 -3.868 1.00 82.81 170 ARG A CA 1
ATOM 1350 C C . ARG A 1 170 ? 18.099 6.330 -4.960 1.00 82.81 170 ARG A C 1
ATOM 1352 O O . ARG A 1 170 ? 17.916 6.691 -6.118 1.00 82.81 170 ARG A O 1
ATOM 1359 N N . HIS A 1 171 ? 19.041 5.457 -4.604 1.00 84.38 171 HIS A N 1
ATOM 1360 C CA . HIS A 1 171 ? 19.973 4.850 -5.558 1.00 84.38 171 HIS A CA 1
ATOM 1361 C C . HIS A 1 171 ? 19.344 3.675 -6.323 1.00 84.38 171 HIS A C 1
ATOM 1363 O O . HIS A 1 171 ? 19.566 3.534 -7.522 1.00 84.38 171 HIS A O 1
ATOM 1369 N N . SER A 1 172 ? 18.515 2.865 -5.660 1.00 82.94 172 SER A N 1
ATOM 1370 C CA . SER A 1 172 ? 17.885 1.676 -6.248 1.00 82.94 172 SER A CA 1
ATOM 1371 C C . SER A 1 172 ? 16.533 1.948 -6.917 1.00 82.94 172 SER A C 1
ATOM 1373 O O . SER A 1 172 ? 15.966 1.068 -7.559 1.00 82.94 172 SER A O 1
ATOM 1375 N N . GLY A 1 173 ? 15.995 3.163 -6.818 1.00 84.19 173 GLY A N 1
ATOM 1376 C CA . GLY A 1 173 ? 14.695 3.510 -7.380 1.00 84.19 173 GLY A CA 1
ATOM 1377 C C . GLY A 1 173 ? 14.625 3.398 -8.909 1.00 84.19 173 GLY A C 1
ATOM 1378 O O . GLY A 1 173 ? 15.554 3.774 -9.624 1.00 84.19 173 GLY A O 1
ATOM 1379 N N . ILE A 1 174 ? 13.493 2.910 -9.416 1.00 84.12 174 ILE A N 1
ATOM 1380 C CA . ILE A 1 174 ? 13.175 2.822 -10.846 1.00 84.12 174 ILE A CA 1
ATOM 1381 C C . ILE A 1 174 ? 12.207 3.948 -11.214 1.00 84.12 174 ILE A C 1
ATOM 1383 O O . ILE A 1 174 ? 11.068 3.974 -10.747 1.00 84.12 174 ILE A O 1
ATOM 1387 N N . ALA A 1 175 ? 12.632 4.884 -12.060 1.00 85.62 175 ALA A N 1
ATOM 1388 C CA . ALA A 1 175 ? 11.781 5.987 -12.499 1.00 85.62 175 ALA A CA 1
ATOM 1389 C C . ALA A 1 175 ? 10.740 5.511 -13.533 1.00 85.62 175 ALA A C 1
ATOM 1391 O O . ALA A 1 175 ? 11.077 5.210 -14.675 1.00 85.62 175 ALA A O 1
ATOM 1392 N N . LEU A 1 176 ? 9.452 5.499 -13.168 1.00 82.25 176 LEU A N 1
ATOM 1393 C CA . LEU A 1 176 ? 8.361 5.035 -14.044 1.00 82.25 176 LEU A CA 1
ATOM 1394 C C . LEU A 1 176 ? 7.809 6.129 -14.982 1.00 82.25 176 LEU A C 1
ATOM 1396 O O . LEU A 1 176 ? 6.691 6.011 -15.487 1.00 82.25 176 LEU A O 1
ATOM 1400 N N . GLY A 1 177 ? 8.534 7.237 -15.155 1.00 73.81 177 GLY A N 1
ATOM 1401 C CA . GLY A 1 177 ? 8.151 8.361 -16.023 1.00 73.81 177 GLY A CA 1
ATOM 1402 C C . GLY A 1 177 ? 8.930 8.425 -17.339 1.00 73.81 177 GLY A C 1
ATOM 1403 O O . GLY A 1 177 ? 8.592 9.232 -18.204 1.00 73.81 177 GLY A O 1
ATOM 1404 N N . SER A 1 178 ? 9.951 7.582 -17.490 1.00 69.88 178 SER A N 1
ATOM 1405 C CA . SER A 1 178 ? 10.878 7.590 -18.622 1.00 69.88 178 SER A CA 1
ATOM 1406 C C . SER A 1 178 ? 10.817 6.265 -19.383 1.00 69.88 178 SER A C 1
ATOM 1408 O O . SER A 1 178 ? 10.364 5.244 -18.860 1.00 69.88 178 SER A O 1
ATOM 1410 N N . ALA A 1 179 ? 11.273 6.265 -20.639 1.00 70.06 179 ALA A N 1
ATOM 1411 C CA . ALA A 1 179 ? 11.508 5.014 -21.351 1.00 70.06 179 ALA A CA 1
ATOM 1412 C C . ALA A 1 179 ? 12.594 4.224 -20.596 1.00 70.06 179 ALA A C 1
ATOM 1414 O O . ALA A 1 179 ? 13.664 4.792 -20.376 1.00 70.06 179 ALA A O 1
ATOM 1415 N N . PRO A 1 180 ? 12.343 2.966 -20.187 1.00 70.62 180 PRO A N 1
ATOM 1416 C CA . PRO A 1 180 ? 13.366 2.170 -19.541 1.00 70.62 180 PRO A CA 1
ATOM 1417 C C . PRO A 1 180 ? 14.464 1.886 -20.562 1.00 70.62 180 PRO A C 1
ATOM 1419 O O . PRO A 1 180 ? 14.197 1.436 -21.682 1.00 70.62 180 PRO A O 1
ATOM 1422 N N . ASP A 1 181 ? 15.694 2.180 -20.173 1.00 82.19 181 ASP A N 1
ATOM 1423 C CA . ASP A 1 181 ? 16.876 1.687 -20.860 1.00 82.19 181 ASP A CA 1
ATOM 1424 C C . ASP A 1 181 ? 17.108 0.202 -20.524 1.00 82.19 181 ASP A C 1
ATOM 1426 O O . ASP A 1 181 ? 16.331 -0.438 -19.804 1.00 82.19 181 ASP A O 1
ATOM 1430 N N . ALA A 1 182 ? 18.151 -0.381 -21.118 1.00 85.38 182 ALA A N 1
ATOM 1431 C CA . ALA A 1 182 ? 18.494 -1.781 -20.890 1.00 85.38 182 ALA A CA 1
ATOM 1432 C C . ALA A 1 182 ? 18.784 -2.064 -19.403 1.00 85.38 182 ALA A C 1
ATOM 1434 O O . ALA A 1 182 ? 18.295 -3.069 -18.890 1.00 85.38 182 ALA A O 1
ATOM 1435 N N . ASP A 1 183 ? 19.475 -1.143 -18.720 1.00 85.75 183 ASP A N 1
ATOM 1436 C CA . ASP A 1 183 ? 19.775 -1.215 -17.282 1.00 85.75 183 ASP A CA 1
ATOM 1437 C C . ASP A 1 183 ? 18.494 -1.245 -16.439 1.00 85.75 183 ASP A C 1
ATOM 1439 O O . ASP A 1 183 ? 18.276 -2.145 -15.629 1.00 85.75 183 ASP A O 1
ATOM 1443 N N . THR A 1 184 ? 17.570 -0.317 -16.699 1.00 84.88 184 THR A N 1
ATOM 1444 C CA . THR A 1 184 ? 16.283 -0.262 -16.002 1.00 84.88 184 THR A CA 1
ATOM 1445 C C . THR A 1 184 ? 15.504 -1.561 -16.185 1.00 84.88 184 THR A C 1
ATOM 1447 O O . THR A 1 184 ? 14.916 -2.071 -15.232 1.00 84.88 184 THR A O 1
ATOM 1450 N N . ARG A 1 185 ? 15.492 -2.127 -17.398 1.00 86.94 185 ARG A N 1
ATOM 1451 C CA . ARG A 1 185 ? 14.810 -3.401 -17.662 1.00 86.94 185 ARG A CA 1
ATOM 1452 C C . ARG A 1 185 ? 15.439 -4.551 -16.879 1.00 86.94 185 ARG A C 1
ATOM 1454 O O . ARG A 1 185 ? 14.693 -5.348 -16.312 1.00 86.94 185 ARG A O 1
ATOM 1461 N N . GLU A 1 186 ? 16.765 -4.639 -16.855 1.00 88.19 186 GLU A N 1
ATOM 1462 C CA . GLU A 1 186 ? 17.497 -5.660 -16.100 1.00 88.19 186 GLU A CA 1
ATOM 1463 C C . GLU A 1 186 ? 17.187 -5.562 -14.604 1.00 88.19 186 GLU A C 1
ATOM 1465 O O . GLU A 1 186 ? 16.821 -6.558 -13.984 1.00 88.19 186 GLU A O 1
ATOM 1470 N N . ARG A 1 187 ? 17.167 -4.346 -14.051 1.00 86.50 187 ARG A N 1
ATOM 1471 C CA . ARG A 1 187 ? 16.790 -4.097 -12.653 1.00 86.50 187 ARG A CA 1
ATOM 1472 C C . ARG A 1 187 ? 15.347 -4.486 -12.339 1.00 86.50 187 ARG A C 1
ATOM 1474 O O . ARG A 1 187 ? 15.081 -5.038 -11.273 1.00 86.50 187 ARG A O 1
ATOM 1481 N N . ILE A 1 188 ? 14.400 -4.238 -13.251 1.00 88.62 188 ILE A N 1
ATOM 1482 C CA . ILE A 1 188 ? 13.013 -4.706 -13.076 1.00 88.62 188 ILE A CA 1
ATOM 1483 C C . ILE A 1 188 ? 12.964 -6.233 -13.107 1.00 88.62 188 ILE A C 1
ATOM 1485 O O . ILE A 1 188 ? 12.267 -6.826 -12.287 1.00 88.62 188 ILE A O 1
ATOM 1489 N N . ALA A 1 189 ? 13.677 -6.870 -14.038 1.00 90.94 189 ALA A N 1
ATOM 1490 C CA . ALA A 1 189 ? 13.715 -8.324 -14.147 1.00 90.94 189 ALA A CA 1
ATOM 1491 C C . ALA A 1 189 ? 14.283 -8.960 -12.868 1.00 90.94 189 ALA A C 1
ATOM 1493 O O . ALA A 1 189 ? 13.616 -9.812 -12.281 1.00 90.94 189 ALA A O 1
ATOM 1494 N N . ALA A 1 190 ? 15.426 -8.462 -12.385 1.00 89.56 190 ALA A N 1
ATOM 1495 C CA . ALA A 1 190 ? 16.031 -8.878 -11.123 1.00 89.56 190 ALA A CA 1
ATOM 1496 C C . ALA A 1 190 ? 15.063 -8.681 -9.946 1.00 89.56 190 ALA A C 1
ATOM 1498 O O . ALA A 1 190 ? 14.809 -9.607 -9.180 1.00 89.56 190 ALA A O 1
ATOM 1499 N N . TYR A 1 191 ? 14.406 -7.519 -9.852 1.00 87.81 191 TYR A N 1
ATOM 1500 C CA . TYR A 1 191 ? 13.393 -7.274 -8.824 1.00 87.81 191 TYR A CA 1
ATOM 1501 C C . TYR A 1 191 ? 12.227 -8.277 -8.881 1.00 87.81 191 TYR A C 1
ATOM 1503 O O . TYR A 1 191 ? 11.804 -8.797 -7.845 1.00 87.81 191 TYR A O 1
ATOM 1511 N N . LEU A 1 192 ? 11.678 -8.553 -10.068 1.00 91.00 192 LEU A N 1
ATOM 1512 C CA . LEU A 1 192 ? 10.574 -9.503 -10.231 1.00 91.00 192 LEU A CA 1
ATOM 1513 C C . LEU A 1 192 ? 10.983 -10.925 -9.820 1.00 91.00 192 LEU A C 1
ATOM 1515 O O . LEU A 1 192 ? 10.186 -11.621 -9.188 1.00 91.00 192 LEU A O 1
ATOM 1519 N N . GLU A 1 193 ? 12.212 -11.329 -10.137 1.00 91.50 193 GLU A N 1
ATOM 1520 C CA . GLU A 1 193 ? 12.764 -12.645 -9.813 1.00 91.50 193 GLU A CA 1
ATOM 1521 C C . GLU A 1 193 ? 13.082 -12.796 -8.318 1.00 91.50 193 GLU A C 1
ATOM 1523 O O . GLU A 1 193 ? 12.590 -13.718 -7.661 1.00 91.50 193 GLU A O 1
ATOM 1528 N N . GLU A 1 194 ? 13.850 -11.864 -7.755 1.00 88.25 194 GLU A N 1
ATOM 1529 C CA . GLU A 1 194 ? 14.341 -11.929 -6.377 1.00 88.25 194 GLU A CA 1
ATOM 1530 C C . GLU A 1 194 ? 13.244 -11.629 -5.358 1.00 88.25 194 GLU A C 1
ATOM 1532 O O . GLU A 1 194 ? 13.091 -12.313 -4.341 1.00 88.25 194 GLU A O 1
ATOM 1537 N N . SER A 1 195 ? 12.454 -10.581 -5.606 1.00 81.94 195 SER A N 1
ATOM 1538 C CA . SER A 1 195 ? 11.429 -10.149 -4.661 1.00 81.94 195 SER A CA 1
ATOM 1539 C C . SER A 1 195 ? 10.099 -10.868 -4.835 1.00 81.94 195 SER A C 1
ATOM 1541 O O . SER A 1 195 ? 9.257 -10.742 -3.941 1.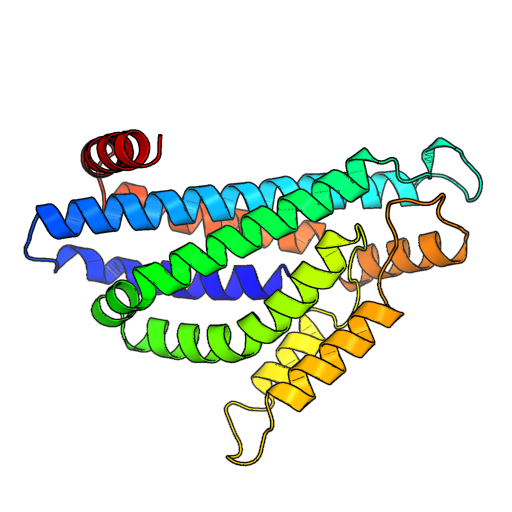00 81.94 195 SER A O 1
ATOM 1543 N N . ARG A 1 196 ? 9.884 -11.592 -5.942 1.00 90.75 196 ARG A N 1
ATOM 1544 C CA . ARG A 1 196 ? 8.637 -12.315 -6.254 1.00 90.75 196 ARG A CA 1
ATOM 1545 C C . ARG A 1 196 ? 7.379 -11.533 -5.851 1.00 90.75 196 ARG A C 1
ATOM 1547 O O . ARG A 1 196 ? 6.548 -12.024 -5.076 1.00 90.75 196 ARG A O 1
ATOM 1554 N N . PRO A 1 197 ? 7.229 -10.276 -6.307 1.00 88.50 197 PRO A N 1
ATOM 1555 C CA . PRO A 1 197 ? 6.207 -9.381 -5.780 1.00 88.50 197 PRO A CA 1
ATOM 1556 C C . PRO A 1 197 ? 4.790 -9.925 -5.997 1.00 88.50 197 PRO A C 1
ATOM 1558 O O . PRO A 1 197 ? 3.938 -9.721 -5.136 1.00 88.50 197 PRO A O 1
ATOM 1561 N N . ARG A 1 198 ? 4.552 -10.702 -7.063 1.00 94.31 198 ARG A N 1
ATOM 1562 C CA . ARG A 1 198 ? 3.285 -11.405 -7.312 1.00 94.31 198 ARG A CA 1
ATOM 1563 C C . ARG A 1 198 ? 2.883 -12.334 -6.166 1.00 94.31 198 ARG A C 1
ATOM 1565 O O . ARG A 1 198 ? 1.770 -12.235 -5.651 1.00 94.31 198 ARG A O 1
ATOM 1572 N N . GLU A 1 199 ? 3.792 -13.210 -5.740 1.00 90.75 199 GLU A N 1
ATOM 1573 C CA . GLU A 1 199 ? 3.555 -14.142 -4.629 1.00 90.75 199 GLU A CA 1
ATOM 1574 C C . GLU A 1 199 ? 3.297 -13.379 -3.327 1.00 90.75 199 GLU A C 1
ATOM 1576 O O . GLU A 1 199 ? 2.397 -13.722 -2.555 1.00 90.75 199 GLU A O 1
ATOM 1581 N N . ARG A 1 200 ? 4.049 -12.296 -3.106 1.00 85.81 200 ARG A N 1
ATOM 1582 C CA . ARG A 1 200 ? 3.879 -11.433 -1.936 1.00 85.81 200 ARG A CA 1
ATOM 1583 C C . ARG A 1 200 ? 2.510 -10.741 -1.923 1.00 85.81 200 ARG A C 1
ATOM 1585 O O . ARG A 1 200 ? 1.862 -10.705 -0.876 1.00 85.81 200 ARG A O 1
ATOM 1592 N N . VAL A 1 201 ? 2.037 -10.240 -3.065 1.00 89.25 201 VAL A N 1
ATOM 1593 C CA . VAL A 1 201 ? 0.699 -9.640 -3.196 1.00 89.25 201 VAL A CA 1
ATOM 1594 C C . VAL A 1 201 ? -0.407 -10.676 -2.980 1.00 89.25 201 VAL A C 1
ATOM 1596 O O . VAL A 1 201 ? -1.345 -10.415 -2.225 1.00 89.25 201 VAL A O 1
ATOM 1599 N N . ALA A 1 202 ? -0.258 -11.888 -3.520 1.00 89.56 202 ALA A N 1
ATOM 1600 C CA . ALA A 1 202 ? -1.173 -12.996 -3.237 1.00 89.56 202 ALA A CA 1
ATOM 1601 C C . ALA A 1 202 ? -1.190 -13.376 -1.741 1.00 89.56 202 ALA A C 1
ATOM 1603 O O . ALA A 1 202 ? -2.235 -13.721 -1.187 1.00 89.56 202 ALA A O 1
ATOM 1604 N N . GLY A 1 203 ? -0.043 -13.285 -1.061 1.00 83.88 203 GLY A N 1
ATOM 1605 C CA . GLY A 1 203 ? 0.052 -13.391 0.396 1.00 83.88 203 GLY A CA 1
ATOM 1606 C C . GLY A 1 203 ? -0.781 -12.326 1.113 1.00 83.88 203 GLY A C 1
ATOM 1607 O O . GLY A 1 203 ? -1.600 -12.672 1.958 1.00 83.88 203 GLY A O 1
ATOM 1608 N N . MET A 1 204 ? -0.641 -11.050 0.738 1.00 82.69 204 MET A N 1
ATOM 1609 C CA . MET A 1 204 ? -1.432 -9.957 1.326 1.00 82.69 204 MET A CA 1
ATOM 1610 C C . MET A 1 204 ? -2.940 -10.140 1.124 1.00 82.69 204 MET A C 1
ATOM 1612 O O . MET A 1 204 ? -3.703 -9.875 2.048 1.00 82.69 204 MET A O 1
ATOM 1616 N N . ARG A 1 205 ? -3.379 -10.621 -0.048 1.00 88.25 205 ARG A N 1
ATOM 1617 C CA . ARG A 1 205 ? -4.805 -10.896 -0.305 1.00 88.25 205 ARG A CA 1
ATOM 1618 C C . ARG A 1 205 ? -5.379 -11.930 0.648 1.00 88.25 205 ARG A C 1
ATOM 1620 O O . ARG A 1 205 ? -6.502 -11.748 1.101 1.00 88.25 205 ARG A O 1
ATOM 1627 N N . ARG A 1 206 ? -4.617 -12.983 0.958 1.00 85.38 206 ARG A N 1
ATOM 1628 C CA . ARG A 1 206 ? -5.041 -14.005 1.924 1.00 85.38 206 ARG A CA 1
ATOM 1629 C C . ARG A 1 206 ? -5.239 -13.400 3.309 1.00 85.38 206 ARG A C 1
ATOM 1631 O O . ARG A 1 206 ? -6.333 -13.499 3.840 1.00 85.38 206 ARG A O 1
ATOM 1638 N N . VAL A 1 207 ? -4.261 -12.649 3.818 1.00 80.75 207 VAL A N 1
ATOM 1639 C CA . VAL A 1 207 ? -4.398 -12.038 5.153 1.00 80.75 207 VAL A CA 1
ATOM 1640 C C . VAL A 1 207 ? -5.510 -10.981 5.192 1.00 80.75 207 VAL A C 1
ATOM 1642 O O . VAL A 1 207 ? -6.210 -10.843 6.188 1.00 80.75 207 VAL A O 1
ATOM 1645 N N . LEU A 1 208 ? -5.731 -10.252 4.095 1.00 83.44 208 LEU A N 1
ATOM 1646 C CA . LEU A 1 208 ? -6.853 -9.321 3.975 1.00 83.44 208 LEU A CA 1
ATOM 1647 C C . LEU A 1 208 ? -8.213 -10.047 3.929 1.00 83.44 208 LEU A C 1
ATOM 1649 O O . LEU A 1 208 ? -9.198 -9.519 4.445 1.00 83.44 208 LEU A O 1
ATOM 1653 N N . ALA A 1 209 ? -8.282 -11.233 3.320 1.00 85.25 209 ALA A N 1
ATOM 1654 C CA . ALA A 1 209 ? -9.476 -12.075 3.330 1.00 85.25 209 ALA A CA 1
ATOM 1655 C C . ALA A 1 209 ? -9.755 -12.630 4.733 1.00 85.25 209 ALA A C 1
ATOM 1657 O O . ALA A 1 209 ? -10.898 -12.567 5.179 1.00 85.25 209 ALA A O 1
ATOM 1658 N N . ASP A 1 210 ? -8.719 -13.065 5.453 1.00 80.62 210 ASP A N 1
ATOM 1659 C CA . ASP A 1 210 ? -8.835 -13.481 6.854 1.00 80.62 210 ASP A CA 1
ATOM 1660 C C . ASP A 1 210 ? -9.323 -12.309 7.717 1.00 80.62 210 ASP A C 1
ATOM 1662 O O . ASP A 1 210 ? -10.281 -12.443 8.474 1.00 80.62 210 ASP A O 1
ATOM 1666 N N . PHE A 1 211 ? -8.743 -11.116 7.535 1.00 79.56 211 PHE A N 1
ATOM 1667 C CA . PHE A 1 211 ? -9.180 -9.911 8.241 1.00 79.56 211 PHE A CA 1
ATOM 1668 C C . PHE A 1 211 ? -10.656 -9.596 7.968 1.00 79.56 211 PHE A C 1
ATOM 1670 O O . PHE A 1 211 ? -11.408 -9.317 8.899 1.00 79.56 211 PHE A O 1
ATOM 1677 N N . ARG A 1 212 ? -11.095 -9.693 6.708 1.00 86.25 212 ARG A N 1
ATOM 1678 C CA . ARG A 1 212 ? -12.504 -9.524 6.334 1.00 86.25 212 ARG A CA 1
ATOM 1679 C C . ARG A 1 212 ? -13.408 -10.535 7.035 1.00 86.25 212 ARG A C 1
ATOM 1681 O O . ARG A 1 212 ? -14.430 -10.124 7.573 1.00 86.25 212 ARG A O 1
ATOM 1688 N N . ALA A 1 213 ? -13.045 -11.817 7.024 1.00 84.31 213 ALA A N 1
ATOM 1689 C CA . ALA A 1 213 ? -13.842 -12.868 7.651 1.00 84.31 213 ALA A CA 1
ATOM 1690 C C . ALA A 1 213 ? -14.040 -12.588 9.147 1.00 84.31 213 ALA A C 1
ATOM 1692 O O . ALA A 1 213 ? -15.152 -12.685 9.656 1.00 84.31 213 ALA A O 1
ATOM 1693 N N . VAL A 1 214 ? -12.988 -12.129 9.827 1.00 80.19 214 VAL A N 1
ATOM 1694 C CA . VAL A 1 214 ? -13.075 -11.762 11.241 1.00 80.19 214 VAL A CA 1
ATOM 1695 C C . VAL A 1 214 ? -13.961 -10.530 11.469 1.00 80.19 214 VAL A C 1
ATOM 1697 O O . VAL A 1 214 ? -14.705 -10.487 12.451 1.00 80.19 214 VAL A O 1
ATOM 1700 N N . LEU A 1 215 ? -13.928 -9.534 10.572 1.00 82.88 215 LEU A N 1
ATOM 1701 C CA . LEU A 1 215 ? -14.861 -8.403 10.641 1.00 82.88 215 LEU A CA 1
ATOM 1702 C C . LEU A 1 215 ? -16.315 -8.859 10.471 1.00 82.88 215 LEU A C 1
ATOM 1704 O O . LEU A 1 215 ? -17.169 -8.411 11.229 1.00 82.88 215 LEU A O 1
ATOM 1708 N N . GLU A 1 216 ? -16.584 -9.753 9.519 1.00 86.81 216 GLU A N 1
ATOM 1709 C CA . GLU A 1 216 ? -17.924 -10.296 9.252 1.00 86.81 216 GLU A CA 1
ATOM 1710 C C . GLU A 1 216 ? -18.438 -11.188 10.399 1.00 86.81 216 GLU A C 1
ATOM 1712 O O . GLU A 1 216 ? -19.635 -11.194 10.677 1.00 86.81 216 GLU A O 1
ATOM 1717 N N . GLU A 1 217 ? -17.552 -11.896 11.105 1.00 84.44 217 GLU A N 1
ATOM 1718 C CA . GLU A 1 217 ? -17.902 -12.696 12.287 1.00 84.44 217 GLU A CA 1
ATOM 1719 C C . GLU A 1 217 ? -18.252 -11.821 13.505 1.00 84.44 217 GLU A C 1
ATOM 1721 O O . GLU A 1 217 ? -19.151 -12.148 14.280 1.00 84.44 217 GLU A O 1
ATOM 1726 N N . ASN A 1 218 ? -17.553 -10.694 13.684 1.00 81.25 218 ASN A N 1
ATOM 1727 C CA . ASN A 1 218 ? -17.648 -9.883 14.903 1.00 81.25 218 ASN A CA 1
ATOM 1728 C C . ASN A 1 218 ? -18.559 -8.655 14.777 1.00 81.25 218 ASN A C 1
ATOM 1730 O O . ASN A 1 218 ? -18.990 -8.109 15.802 1.00 81.25 218 ASN A O 1
ATOM 1734 N N . PHE A 1 219 ? -18.865 -8.204 13.561 1.00 85.38 219 PHE A N 1
ATOM 1735 C CA . PHE A 1 219 ? -19.630 -6.986 13.309 1.00 85.38 219 PHE A CA 1
ATOM 1736 C C . PHE A 1 219 ? -20.692 -7.212 12.236 1.00 85.38 219 PHE A C 1
ATOM 1738 O O . PHE A 1 219 ? -20.444 -7.829 11.203 1.00 85.38 219 PHE A O 1
ATOM 1745 N N . SER A 1 220 ? -21.887 -6.668 12.458 1.00 84.62 220 SER A N 1
ATOM 1746 C CA . SER A 1 220 ? -22.922 -6.670 11.431 1.00 84.62 220 SER A CA 1
ATOM 1747 C C . SER A 1 220 ? -22.668 -5.566 10.403 1.00 84.62 220 SER A C 1
ATOM 1749 O O . SER A 1 220 ? -22.060 -4.534 10.690 1.00 84.62 220 SER A O 1
ATOM 1751 N N . VAL A 1 221 ? -23.215 -5.731 9.198 1.00 80.69 221 VAL A N 1
ATOM 1752 C CA . VAL A 1 221 ? -23.222 -4.664 8.182 1.00 80.69 221 VAL A CA 1
ATOM 1753 C C . VAL A 1 221 ? -23.910 -3.397 8.715 1.00 80.69 221 VAL A C 1
ATOM 1755 O O . VAL A 1 221 ? -23.492 -2.288 8.388 1.00 80.69 221 VAL A O 1
ATOM 1758 N N . GLY A 1 222 ? -24.922 -3.545 9.580 1.00 77.06 222 GLY A N 1
ATOM 1759 C CA . GLY A 1 222 ? -25.590 -2.422 10.241 1.00 77.06 222 GLY A CA 1
ATOM 1760 C C . GLY A 1 222 ? -24.663 -1.632 11.168 1.00 77.06 222 GLY A C 1
ATOM 1761 O O . GLY A 1 222 ? -24.689 -0.403 11.139 1.00 77.06 222 GLY A O 1
ATOM 1762 N N . ASP A 1 223 ? -23.793 -2.320 11.917 1.00 76.56 223 ASP A N 1
ATOM 1763 C CA . ASP A 1 223 ? -22.799 -1.682 12.793 1.00 76.56 223 ASP A CA 1
ATOM 1764 C C . ASP A 1 223 ? -21.818 -0.809 12.002 1.00 76.56 223 ASP A C 1
ATOM 1766 O O . ASP A 1 223 ? -21.402 0.246 12.472 1.00 76.56 223 ASP A O 1
ATOM 1770 N N . VAL A 1 224 ? -21.480 -1.237 10.784 1.00 75.81 224 VAL A N 1
ATOM 1771 C CA . VAL A 1 224 ? -20.552 -0.532 9.895 1.00 75.81 224 VAL A CA 1
ATOM 1772 C C . VAL A 1 224 ? -21.231 0.636 9.174 1.00 75.81 224 VAL A C 1
ATOM 1774 O O . VAL A 1 224 ? -20.675 1.730 9.104 1.00 75.81 224 VAL A O 1
ATOM 1777 N N . LEU A 1 225 ? -22.419 0.427 8.598 1.00 74.06 225 LEU A N 1
ATOM 1778 C CA . LEU A 1 225 ? -23.048 1.416 7.716 1.00 74.06 225 LEU A CA 1
ATOM 1779 C C . LEU A 1 225 ? -23.605 2.636 8.456 1.00 74.06 225 LEU A C 1
ATOM 1781 O O . LEU A 1 225 ? -23.533 3.736 7.908 1.00 74.06 225 LEU A O 1
ATOM 1785 N N . LEU A 1 226 ? -24.128 2.459 9.674 1.00 67.25 226 LEU A N 1
ATOM 1786 C CA . LEU A 1 226 ? -24.727 3.558 10.439 1.00 67.25 226 LEU A CA 1
ATOM 1787 C C . LEU A 1 226 ? -23.689 4.630 10.814 1.00 67.25 226 LEU A C 1
ATOM 1789 O O . LEU A 1 226 ? -23.940 5.809 10.599 1.00 67.25 226 LEU A O 1
ATOM 1793 N N . ASP A 1 227 ? -22.493 4.237 11.261 1.00 67.25 227 ASP A N 1
ATOM 1794 C CA . ASP A 1 227 ? -21.451 5.200 11.655 1.00 67.25 227 ASP A CA 1
ATOM 1795 C C . ASP A 1 227 ? -20.611 5.708 10.466 1.00 67.25 227 ASP A C 1
ATOM 1797 O O . ASP A 1 227 ? -20.181 6.866 10.448 1.00 67.25 227 ASP A O 1
ATOM 1801 N N . VAL A 1 228 ? -20.364 4.880 9.439 1.00 63.03 228 VAL A N 1
ATOM 1802 C CA . VAL A 1 228 ? -19.600 5.324 8.253 1.00 63.03 228 VAL A CA 1
ATOM 1803 C C . VAL A 1 228 ? -20.383 6.363 7.443 1.00 63.03 228 VAL A C 1
ATOM 1805 O O . VAL A 1 228 ? -19.768 7.271 6.872 1.00 63.03 228 VAL A O 1
ATOM 1808 N N . GLY A 1 229 ? -21.715 6.248 7.394 1.00 61.47 229 GLY A N 1
ATOM 1809 C CA . GLY A 1 229 ? -22.596 7.240 6.776 1.00 61.47 229 GLY A CA 1
ATOM 1810 C C . GLY A 1 229 ? -22.469 8.610 7.442 1.00 61.47 229 GLY A C 1
ATOM 1811 O O . GLY A 1 229 ? -22.131 9.585 6.768 1.00 61.47 229 GLY A O 1
ATOM 1812 N N . ASP A 1 230 ? -22.618 8.660 8.767 1.00 62.78 230 ASP A N 1
ATOM 1813 C CA . ASP A 1 230 ? -22.561 9.899 9.551 1.00 62.78 230 ASP A CA 1
ATOM 1814 C C . ASP A 1 230 ? -21.203 10.608 9.441 1.00 62.78 230 ASP A C 1
ATOM 1816 O O . ASP A 1 230 ? -21.128 11.830 9.292 1.00 62.78 230 ASP A O 1
ATOM 1820 N N . ARG A 1 231 ? -20.093 9.861 9.447 1.00 63.88 231 ARG A N 1
ATOM 1821 C CA . ARG A 1 231 ? -18.753 10.466 9.352 1.00 63.88 231 ARG A CA 1
ATOM 1822 C C . ARG A 1 231 ? -18.433 11.049 7.981 1.00 63.88 231 ARG A C 1
ATOM 1824 O O . ARG A 1 231 ? -17.721 12.045 7.906 1.00 63.88 231 ARG A O 1
ATOM 1831 N N . ARG A 1 232 ? -18.930 10.451 6.893 1.00 59.62 232 ARG A N 1
ATOM 1832 C CA . ARG A 1 232 ? -18.714 10.999 5.541 1.00 59.62 232 ARG A CA 1
ATOM 1833 C C . ARG A 1 232 ? -19.504 12.279 5.298 1.00 59.62 232 ARG A C 1
ATOM 1835 O O . ARG A 1 232 ? -19.026 13.116 4.544 1.00 59.62 232 ARG A O 1
ATOM 1842 N N . ILE A 1 233 ? -20.663 12.429 5.935 1.00 56.41 233 ILE A N 1
ATOM 1843 C CA . ILE A 1 233 ? -21.475 13.649 5.853 1.00 56.41 233 ILE A CA 1
ATOM 1844 C C . ILE A 1 233 ? -20.768 14.824 6.545 1.00 56.41 233 ILE A C 1
ATOM 1846 O O . ILE A 1 233 ? -20.863 15.944 6.071 1.00 56.41 233 ILE A O 1
ATOM 1850 N N . ASN A 1 234 ? -19.990 14.566 7.600 1.00 45.94 234 ASN A N 1
ATOM 1851 C CA . ASN A 1 234 ? -19.248 15.604 8.329 1.00 45.94 234 ASN A CA 1
ATOM 1852 C C . ASN A 1 234 ? -17.894 15.999 7.698 1.00 45.94 234 ASN A C 1
ATOM 1854 O O . ASN A 1 234 ? -17.217 16.878 8.226 1.00 45.94 234 ASN A O 1
ATOM 1858 N N . LEU A 1 235 ? -17.462 15.332 6.621 1.00 46.78 235 LEU A N 1
ATOM 1859 C CA . LEU A 1 235 ? -16.201 15.612 5.908 1.00 46.78 235 LEU A CA 1
ATOM 1860 C C . LEU A 1 235 ? -16.415 16.321 4.555 1.00 46.78 235 LEU A C 1
ATOM 1862 O O . LEU A 1 235 ? -15.449 16.500 3.810 1.00 46.78 235 LEU A O 1
ATOM 1866 N N . LEU A 1 236 ? -17.661 16.682 4.233 1.00 42.81 236 LEU A N 1
ATOM 1867 C CA . LEU A 1 236 ? -18.079 17.458 3.060 1.00 42.81 236 LEU A CA 1
ATOM 1868 C C . LEU A 1 236 ? -18.586 18.831 3.506 1.00 42.81 236 LEU A C 1
ATOM 1870 O O . LEU A 1 236 ? -18.360 19.791 2.739 1.00 42.81 236 LEU A O 1
#

pLDDT: mean 78.17, std 11.2, range [42.81, 94.75]

Secondary structure (DSSP, 8-state):
-HHHHHHHHHHHHHHGGGGGG---HHHHHHHHHHHHHHHHHHHHHHHHHHHHHHHHHHHHTSPTT-GGGSPPHHHHHHHHHHHHHHHHHHHHHHHTHHHHHHH-HHHHHHHHHHHHHHHHHHHHHHHHHHTTEE---S-HHHHHHHHHT-SPPTT--HHHHHHHHHHHHHHH-EETTS---HHHHHHHHHHHHHH-HHHHHHHHHHHHHHHHHHHHHH--HHHHHHHHHHHHHTT-

Sequence (236 aa):
MIELLRVVFAALAEALPNVPRLRREKRRRELAADLFLLYVALNRVVLLAEEIVDDLEARVRYPPGDPRARFGPAASHRVRRQAEQLARVRTLLLEHSAVFQILHAEAYNRMVLLLGVKMSALDVLLFIMRTGTLPTEPSGGEVRRILDAGLPDPGVDFDEVAHRMELAWRHSGIALGSAPDADTRERIAAYLEESRPRERVAGMRRVLADFRAVLEENFSVGDVLLDVGDRRINLL